Protein AF-A0A6J4EB26-F1 (afdb_monomer)

Solvent-accessible surface area (backbone atoms only — not comparable to full-atom values): 11496 Å² total; per-residue (Å²): 134,58,37,40,34,41,29,55,17,33,35,45,56,98,94,43,75,47,72,28,19,40,35,31,46,76,91,37,84,72,47,74,41,78,73,72,85,83,55,96,81,43,49,74,44,79,46,84,61,36,77,42,64,77,63,38,72,43,78,77,39,77,38,33,57,51,72,39,62,94,82,25,25,46,53,59,45,27,45,52,35,44,75,70,47,28,43,31,38,21,35,54,23,88,31,46,78,47,24,60,45,73,66,48,44,52,54,45,52,55,52,39,74,72,47,41,71,37,48,79,44,36,29,36,35,45,31,85,90,34,55,76,57,48,51,68,46,62,55,90,79,36,73,27,36,39,40,25,44,25,93,58,70,75,68,41,44,50,70,52,66,70,62,47,57,47,47,76,69,43,48,70,52,59,77,45,73,42,88,45,59,49,71,60,50,53,54,50,51,52,57,47,34,75,77,42,47,95,64,67,56,76,84,77,52,131

Secondary structure (DSSP, 8-state):
--EEEEEEEEEEETTEEEEEEEEEETTEEEEEES--PPPTTEEEEE-TT-EE-PPEEEEEE---TTT-TTT--HHHHHHHHHHTTEEEEEE-S-SSS-S-SHHHHHHHHHHHHHH-SSEEEEEEE--TT-HHHHHT--GGG-SEEEEE-SS--GGGB---HHHHHHHHHH-SSPEEEE---HHHHHHHHHHHHHHHTT---GGG--

Organism: NCBI:txid2725477

Structure (mmCIF, N/CA/C/O backbone):
data_AF-A0A6J4EB26-F1
#
_entry.id   AF-A0A6J4EB26-F1
#
loop_
_atom_site.group_PDB
_atom_site.id
_atom_site.type_symbol
_atom_site.label_atom_id
_atom_site.label_alt_id
_atom_site.label_comp_id
_atom_site.label_asym_id
_atom_site.label_entity_id
_atom_site.label_seq_id
_atom_site.pdbx_PDB_ins_code
_atom_site.Cartn_x
_atom_site.Cartn_y
_atom_site.Cartn_z
_atom_site.occupancy
_atom_site.B_iso_or_equiv
_atom_site.auth_seq_id
_atom_site.auth_comp_id
_atom_site.auth_asym_id
_atom_site.auth_atom_id
_atom_site.pdbx_PDB_model_num
ATOM 1 N N . MET A 1 1 ? -1.324 4.723 27.213 1.00 54.25 1 MET A N 1
ATOM 2 C CA . MET A 1 1 ? -2.125 3.781 26.403 1.00 54.25 1 MET A CA 1
ATOM 3 C C . MET A 1 1 ? -3.351 4.533 25.933 1.00 54.25 1 MET A C 1
ATOM 5 O O . MET A 1 1 ? -3.905 5.283 26.725 1.00 54.25 1 MET A O 1
ATOM 9 N N . HIS A 1 2 ? -3.692 4.445 24.650 1.00 79.81 2 HIS A N 1
ATOM 10 C CA . HIS A 1 2 ? -4.753 5.264 24.063 1.00 79.81 2 HIS A CA 1
ATOM 11 C C . HIS A 1 2 ? -6.008 4.411 23.887 1.00 79.81 2 HIS A C 1
ATOM 13 O O . HIS A 1 2 ? -6.008 3.481 23.079 1.00 79.81 2 HIS A O 1
ATOM 19 N N . HIS A 1 3 ? -7.049 4.731 24.654 1.00 91.81 3 HIS A N 1
ATOM 20 C CA . HIS A 1 3 ? -8.398 4.236 24.419 1.00 91.81 3 HIS A CA 1
ATOM 21 C C . HIS A 1 3 ? -9.159 5.275 23.596 1.00 91.81 3 HIS A C 1
ATOM 23 O O . HIS A 1 3 ? -9.166 6.463 23.936 1.00 91.81 3 HIS A O 1
ATOM 29 N N . LEU A 1 4 ? -9.791 4.827 22.519 1.00 96.50 4 LEU A N 1
ATOM 30 C CA . LEU A 1 4 ? -10.642 5.646 21.666 1.00 96.50 4 LEU A CA 1
ATOM 31 C C . LEU A 1 4 ? -12.000 4.966 21.554 1.00 96.50 4 LEU A C 1
ATOM 33 O O . LEU A 1 4 ? -12.073 3.798 21.197 1.00 96.50 4 LEU A O 1
ATOM 37 N N . LEU A 1 5 ? -13.062 5.706 21.829 1.00 97.56 5 LEU A N 1
ATOM 38 C CA . LEU A 1 5 ? -14.430 5.258 21.647 1.00 97.56 5 LEU A CA 1
ATOM 39 C C . LEU A 1 5 ? -15.099 6.118 20.581 1.00 97.56 5 LEU A C 1
ATOM 41 O O . LEU A 1 5 ? -15.232 7.329 20.750 1.00 97.56 5 LEU A O 1
ATOM 45 N N . ILE A 1 6 ? -15.499 5.480 19.491 1.00 97.81 6 ILE A N 1
ATOM 46 C CA . ILE A 1 6 ? -16.275 6.076 18.407 1.00 97.81 6 ILE A CA 1
ATOM 47 C C . ILE A 1 6 ? -17.738 5.718 18.659 1.00 97.81 6 ILE A C 1
ATOM 49 O O . ILE A 1 6 ? -18.037 4.541 18.844 1.00 97.81 6 ILE A O 1
ATOM 53 N N . ARG A 1 7 ? -18.629 6.711 18.716 1.00 97.19 7 ARG A N 1
ATOM 54 C CA . ARG A 1 7 ? -20.029 6.517 19.120 1.00 97.19 7 ARG A CA 1
ATOM 55 C C . ARG A 1 7 ? -21.047 6.935 18.091 1.00 97.19 7 ARG A C 1
ATOM 57 O O . ARG A 1 7 ? -20.761 7.815 17.275 1.00 97.19 7 ARG A O 1
ATOM 64 N N . ASN A 1 8 ? -22.245 6.368 18.232 1.00 97.12 8 ASN A N 1
ATOM 65 C CA . ASN A 1 8 ? -23.428 6.702 17.439 1.00 97.12 8 ASN A CA 1
ATOM 66 C C . ASN A 1 8 ? -23.151 6.598 15.932 1.00 97.12 8 ASN A C 1
ATOM 68 O O . ASN A 1 8 ? -23.604 7.442 15.158 1.00 97.12 8 ASN A O 1
ATOM 72 N N . ALA A 1 9 ? -22.332 5.622 15.532 1.00 98.06 9 ALA A N 1
ATOM 73 C CA . ALA A 1 9 ? -21.892 5.466 14.155 1.00 98.06 9 ALA A CA 1
ATOM 74 C C . ALA A 1 9 ? -22.813 4.521 13.388 1.00 98.06 9 ALA A C 1
ATOM 76 O O . ALA A 1 9 ? -23.273 3.519 13.934 1.00 98.06 9 ALA A O 1
ATOM 77 N N . ARG A 1 10 ? -23.010 4.798 12.096 1.00 98.25 10 ARG A N 1
ATOM 78 C CA . ARG A 1 10 ? -23.564 3.834 11.135 1.00 98.25 10 ARG A CA 1
ATOM 79 C C . ARG A 1 10 ? -22.413 2.994 10.597 1.00 98.25 10 ARG A C 1
ATOM 81 O O . ARG A 1 10 ? -21.716 3.396 9.665 1.00 98.25 10 ARG A O 1
ATOM 88 N N . LEU A 1 11 ? -22.145 1.872 11.252 1.00 98.25 11 LEU A N 1
ATOM 89 C CA . LEU A 1 11 ? -21.029 0.999 10.921 1.00 98.25 11 LEU A CA 1
ATOM 90 C C . LEU A 1 11 ? -21.367 0.193 9.667 1.00 98.25 11 LEU A C 1
ATOM 92 O O . LEU A 1 11 ? -22.426 -0.427 9.600 1.00 98.25 11 LEU A O 1
ATOM 96 N N . VAL A 1 12 ? -20.464 0.207 8.686 1.00 98.25 12 VAL A N 1
ATOM 97 C CA . VAL A 1 12 ? -20.571 -0.595 7.462 1.00 98.25 12 VAL A CA 1
ATOM 98 C C . VAL A 1 12 ? -19.453 -1.624 7.452 1.00 98.25 12 VAL A C 1
ATOM 100 O O . VAL A 1 12 ? -18.280 -1.258 7.431 1.00 98.25 12 VAL A O 1
ATOM 103 N N . ASN A 1 13 ? -19.796 -2.908 7.447 1.00 97.75 13 ASN A N 1
ATOM 104 C CA . ASN A 1 13 ? -18.814 -3.982 7.317 1.00 97.75 13 ASN A CA 1
ATOM 105 C C . ASN A 1 13 ? -19.427 -5.186 6.600 1.00 97.75 13 ASN A C 1
ATOM 107 O O . ASN A 1 13 ? -20.540 -5.593 6.922 1.00 97.75 13 ASN A O 1
ATOM 111 N N . GLU A 1 14 ? -18.690 -5.756 5.642 1.00 96.19 14 GLU A N 1
ATOM 112 C CA . GLU A 1 14 ? -19.043 -7.014 4.959 1.00 96.19 14 GLU A CA 1
ATOM 113 C C . GLU A 1 14 ? -20.479 -7.053 4.392 1.00 96.19 14 GLU A C 1
ATOM 115 O O . GLU A 1 14 ? -21.177 -8.060 4.461 1.00 96.19 14 GLU A O 1
ATOM 120 N N . GLY A 1 15 ? -20.932 -5.932 3.815 1.00 97.12 15 GLY A N 1
ATOM 121 C CA . GLY A 1 15 ? -22.262 -5.809 3.201 1.00 97.12 15 GLY A CA 1
ATOM 122 C C . GLY A 1 15 ? -23.405 -5.528 4.183 1.00 97.12 15 GLY A C 1
ATOM 123 O O . GLY A 1 15 ? -24.547 -5.381 3.753 1.00 97.12 15 GLY A O 1
ATOM 124 N N . CYS A 1 16 ? -23.106 -5.409 5.475 1.00 97.88 16 CYS A N 1
ATOM 125 C CA . CYS A 1 16 ? -24.061 -5.050 6.516 1.00 97.88 16 CYS A CA 1
ATOM 126 C C . CYS A 1 16 ? -23.878 -3.594 6.951 1.00 97.88 16 CYS A C 1
ATOM 128 O O . CYS A 1 16 ? -22.757 -3.085 7.003 1.00 97.88 16 CYS A O 1
ATOM 130 N N . GLU A 1 17 ? -24.986 -2.957 7.326 1.00 98.06 17 GLU A N 1
ATOM 131 C CA . GLU A 1 17 ? -25.019 -1.628 7.932 1.00 98.06 17 GLU A CA 1
ATOM 132 C C . GLU A 1 17 ? -25.839 -1.678 9.226 1.00 98.06 17 GLU A C 1
ATOM 134 O O . GLU A 1 17 ? -26.962 -2.186 9.223 1.00 98.06 17 GLU A O 1
ATOM 139 N N . TRP A 1 18 ? -25.291 -1.168 10.332 1.00 98.00 18 TRP A N 1
ATOM 140 C CA . TRP A 1 18 ? -26.009 -1.072 11.605 1.00 98.00 18 TRP A CA 1
ATOM 141 C C . TRP A 1 18 ? -25.467 0.050 12.498 1.00 98.00 18 TRP A C 1
ATOM 143 O O . TRP A 1 18 ? -24.334 0.502 12.338 1.00 98.00 18 TRP A O 1
ATOM 153 N N . GLU A 1 19 ? -26.276 0.504 13.454 1.00 98.25 19 GLU A N 1
ATOM 154 C CA . GLU A 1 19 ? -25.842 1.477 14.460 1.00 98.25 19 GLU A CA 1
ATOM 155 C C . GLU A 1 19 ? -25.044 0.791 15.572 1.00 98.25 19 GLU A C 1
ATOM 157 O O . GLU A 1 19 ? -25.501 -0.195 16.160 1.00 98.25 19 GLU A O 1
ATOM 162 N N . ALA A 1 20 ? -23.847 1.302 15.860 1.00 98.06 20 ALA A N 1
ATOM 163 C CA . ALA A 1 20 ? -22.995 0.782 16.922 1.00 98.06 20 ALA A CA 1
ATOM 164 C C . ALA A 1 20 ? -21.964 1.803 17.417 1.00 98.06 20 ALA A C 1
ATOM 166 O O . ALA A 1 20 ? -21.601 2.769 16.741 1.00 98.06 20 ALA A O 1
ATOM 167 N N . ASP A 1 21 ? -21.438 1.505 18.597 1.00 98.25 21 ASP A N 1
ATOM 168 C CA . ASP A 1 21 ? -20.226 2.077 19.155 1.00 98.25 21 ASP A CA 1
ATOM 169 C C . ASP A 1 21 ? -19.036 1.139 18.884 1.00 98.25 21 ASP A C 1
ATOM 171 O O . ASP A 1 21 ? -19.163 -0.089 18.928 1.00 98.25 21 ASP A O 1
ATOM 175 N N . LEU A 1 22 ? -17.849 1.712 18.666 1.00 98.00 22 LEU A N 1
ATOM 176 C CA . LEU A 1 22 ? -16.599 0.980 18.462 1.00 98.00 22 LEU A CA 1
ATOM 177 C C . LEU A 1 22 ? -15.528 1.468 19.441 1.00 98.00 22 LEU A C 1
ATOM 179 O O . LEU A 1 22 ? -15.135 2.636 19.437 1.00 98.00 22 LEU A O 1
ATOM 183 N N . LEU A 1 23 ? -15.023 0.549 20.263 1.00 97.50 23 LEU A N 1
ATOM 184 C CA . LEU A 1 23 ? -13.925 0.780 21.195 1.00 97.50 23 LEU A CA 1
ATOM 185 C C . LEU A 1 23 ? -12.612 0.261 20.605 1.00 97.50 23 LEU A C 1
ATOM 187 O O . LEU A 1 23 ? -12.489 -0.913 20.253 1.00 97.50 23 LEU A O 1
ATOM 191 N N . VAL A 1 24 ? -11.616 1.138 20.548 1.00 96.88 24 VAL A N 1
ATOM 192 C CA . VAL A 1 24 ? -10.237 0.838 20.167 1.00 96.88 24 VAL A CA 1
ATOM 193 C C . VAL A 1 24 ? -9.351 0.908 21.403 1.00 96.88 24 VAL A C 1
ATOM 195 O O . VAL A 1 24 ? -9.357 1.907 22.128 1.00 96.88 24 VAL A O 1
ATOM 198 N N . HIS A 1 25 ? -8.522 -0.114 21.590 1.00 94.94 25 HIS A N 1
ATOM 199 C CA . HIS A 1 25 ? -7.487 -0.163 22.614 1.00 94.94 25 HIS A CA 1
ATOM 200 C C . HIS A 1 25 ? -6.150 -0.532 21.974 1.00 94.94 25 HIS A C 1
ATOM 202 O O . HIS A 1 25 ? -6.026 -1.541 21.282 1.00 94.94 25 HIS A O 1
ATOM 208 N N . ASN A 1 26 ? -5.141 0.320 22.179 1.00 93.56 26 ASN A N 1
ATOM 209 C CA . ASN A 1 26 ? -3.786 0.131 21.645 1.00 93.56 26 ASN A CA 1
ATOM 210 C C . ASN A 1 26 ? -3.763 -0.153 20.128 1.00 93.56 26 ASN A C 1
ATOM 212 O O . ASN A 1 26 ? -3.055 -1.037 19.654 1.00 93.56 26 ASN A O 1
ATOM 216 N N . GLY A 1 27 ? -4.564 0.602 19.368 1.00 93.44 27 GLY A N 1
ATOM 217 C CA . GLY A 1 27 ? -4.625 0.505 17.905 1.00 93.44 27 GLY A CA 1
ATOM 218 C C . GLY A 1 27 ? -5.362 -0.727 17.370 1.00 93.44 27 GLY A C 1
ATOM 219 O O . GLY A 1 27 ? -5.361 -0.952 16.163 1.00 93.44 27 GLY A O 1
ATOM 220 N N . ARG A 1 28 ? -5.997 -1.525 18.235 1.00 96.75 28 ARG A N 1
ATOM 221 C CA . ARG A 1 28 ? -6.825 -2.673 17.849 1.00 96.75 28 ARG A CA 1
ATOM 222 C C . ARG A 1 28 ? -8.270 -2.446 18.265 1.00 96.75 28 ARG A C 1
ATOM 224 O O . ARG A 1 28 ? -8.531 -1.833 19.298 1.00 96.75 28 ARG A O 1
ATOM 231 N N . ILE A 1 29 ? -9.199 -2.952 17.462 1.00 97.31 29 ILE A N 1
ATOM 232 C CA . ILE A 1 29 ? -10.618 -2.989 17.819 1.00 97.31 29 ILE A CA 1
ATOM 233 C C . ILE A 1 29 ? -10.761 -3.949 19.004 1.00 97.31 29 ILE A C 1
ATOM 235 O O . ILE A 1 29 ? -10.417 -5.122 18.896 1.00 97.31 29 ILE A O 1
ATOM 239 N N . GLU A 1 30 ? -11.219 -3.431 20.140 1.00 96.62 30 GLU A N 1
ATOM 240 C CA . GLU A 1 30 ? -11.446 -4.201 21.367 1.00 96.62 30 GLU A CA 1
ATOM 241 C C . GLU A 1 30 ? -12.889 -4.701 21.440 1.00 96.62 30 GLU A C 1
ATOM 243 O O . GLU A 1 30 ? -13.136 -5.837 21.841 1.00 96.62 30 GLU A O 1
ATOM 248 N N . ARG A 1 31 ? -13.851 -3.851 21.064 1.00 96.81 31 ARG A N 1
ATOM 249 C CA . ARG A 1 31 ? -15.281 -4.159 21.157 1.00 96.81 31 ARG A CA 1
ATOM 250 C C . ARG A 1 31 ? -16.091 -3.343 20.159 1.00 96.81 31 ARG A C 1
ATOM 252 O O . ARG A 1 31 ? -15.808 -2.166 19.952 1.00 96.81 31 ARG A O 1
ATOM 259 N N . ILE A 1 32 ? -17.131 -3.965 19.613 1.00 97.88 32 ILE A N 1
ATOM 260 C CA . ILE A 1 32 ? -18.216 -3.321 18.868 1.00 97.88 32 ILE A CA 1
ATOM 261 C C . ILE A 1 32 ? -19.515 -3.717 19.574 1.00 97.88 32 ILE A C 1
ATOM 263 O O . ILE A 1 32 ? -19.701 -4.897 19.870 1.00 97.88 32 ILE A O 1
ATOM 267 N N . ASP A 1 33 ? -20.372 -2.755 19.907 1.00 97.94 33 ASP A N 1
ATOM 268 C CA . ASP A 1 33 ? -21.633 -3.012 20.617 1.00 97.94 33 ASP A CA 1
ATOM 269 C C . ASP A 1 33 ? -22.664 -1.913 20.329 1.00 97.94 33 ASP A C 1
ATOM 271 O O . ASP A 1 33 ? -22.301 -0.849 19.838 1.00 97.94 33 ASP A O 1
ATOM 275 N N . CYS A 1 34 ? -23.939 -2.126 20.660 1.00 96.12 34 CYS A N 1
ATOM 276 C CA . CYS A 1 34 ? -24.984 -1.119 20.444 1.00 96.12 34 CYS A CA 1
ATOM 277 C C . CYS A 1 34 ? -24.804 0.132 21.320 1.00 96.12 34 CYS A C 1
ATOM 279 O O . CYS A 1 34 ? -25.259 1.213 20.958 1.00 96.12 34 CYS A O 1
ATOM 281 N N . SER A 1 35 ? -24.153 -0.006 22.478 1.00 96.06 35 SER A N 1
ATOM 282 C CA . SER A 1 35 ? -23.818 1.106 23.365 1.00 96.06 35 SER A CA 1
ATOM 283 C C . SER A 1 35 ? -22.660 0.734 24.287 1.00 96.06 35 SER A C 1
ATOM 285 O O . SER A 1 35 ? -22.695 -0.293 24.971 1.00 96.06 35 SER A O 1
ATOM 287 N N . ILE A 1 36 ? -21.626 1.576 24.338 1.00 96.56 36 ILE A N 1
ATOM 288 C CA . ILE A 1 36 ? -20.457 1.376 25.198 1.00 96.56 36 ILE A CA 1
ATOM 289 C C . ILE A 1 36 ? -20.320 2.560 26.159 1.00 96.56 36 ILE A C 1
ATOM 291 O O . ILE A 1 36 ? -20.094 3.704 25.760 1.00 96.56 36 ILE A O 1
ATOM 295 N N . SER A 1 37 ? -20.377 2.285 27.464 1.00 93.19 37 SER A N 1
ATOM 296 C CA . SER A 1 37 ? -20.161 3.295 28.509 1.00 93.19 37 SER A CA 1
ATOM 297 C C . SER A 1 37 ? -18.753 3.895 28.445 1.00 93.19 37 SER A C 1
ATOM 299 O O . SER A 1 37 ? -17.759 3.178 28.332 1.00 93.19 37 SER A O 1
ATOM 301 N N . ALA A 1 38 ? -18.657 5.225 28.560 1.00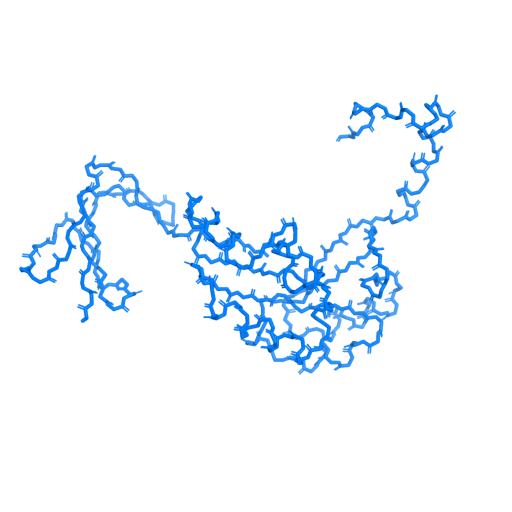 89.19 38 ALA A N 1
ATOM 302 C CA . ALA A 1 38 ? -17.369 5.924 28.499 1.00 89.19 38 ALA A CA 1
ATOM 303 C C . ALA A 1 38 ? -16.707 5.773 29.853 1.00 89.19 38 ALA A C 1
ATOM 305 O O . ALA A 1 38 ? -17.327 6.067 30.876 1.00 89.19 38 ALA A O 1
ATOM 306 N N . ARG A 1 39 ? -15.443 5.363 29.850 1.00 88.19 39 ARG A N 1
ATOM 307 C CA . ARG A 1 39 ? -14.598 5.487 31.032 1.00 88.19 39 ARG A CA 1
ATOM 308 C C . ARG A 1 39 ? -13.880 6.843 30.986 1.00 88.19 39 ARG A C 1
ATOM 310 O O . ARG A 1 39 ? -13.671 7.365 29.889 1.00 88.19 39 ARG A O 1
ATOM 317 N N . PRO A 1 40 ? -13.523 7.437 32.137 1.00 85.31 40 PRO A N 1
ATOM 318 C CA . PRO A 1 40 ? -12.931 8.779 32.191 1.00 85.31 40 PRO A CA 1
ATOM 319 C C . PRO A 1 40 ? -11.624 8.943 31.396 1.00 85.31 40 PRO A C 1
ATOM 321 O O . PRO A 1 40 ? -11.267 10.052 31.018 1.00 85.31 40 PRO A O 1
ATOM 324 N N . ASP A 1 41 ? -10.908 7.849 31.152 1.00 88.25 41 ASP A N 1
ATOM 325 C CA . ASP A 1 41 ? -9.618 7.765 30.465 1.00 88.25 41 ASP A CA 1
ATOM 326 C C . ASP A 1 41 ? -9.729 7.509 28.950 1.00 88.25 41 ASP A C 1
ATOM 328 O O . ASP A 1 41 ? -8.717 7.367 28.260 1.00 88.25 41 ASP A O 1
ATOM 332 N N . VAL A 1 42 ? -10.951 7.467 28.412 1.00 93.31 42 VAL A N 1
ATOM 333 C CA . VAL A 1 42 ? -11.221 7.155 27.006 1.00 93.31 42 VAL A CA 1
ATOM 334 C C . VAL A 1 42 ? -11.503 8.436 26.230 1.00 93.31 42 VAL A C 1
ATOM 336 O O . VAL A 1 42 ? -12.417 9.192 26.560 1.00 93.31 42 VAL A O 1
ATOM 339 N N . ARG A 1 43 ? -10.761 8.668 25.143 1.00 95.50 43 ARG A N 1
ATOM 340 C CA . ARG A 1 43 ? -11.105 9.728 24.189 1.00 95.50 43 ARG A CA 1
ATOM 341 C C . ARG A 1 43 ? -12.385 9.327 23.463 1.00 95.50 43 ARG A C 1
ATOM 343 O O . ARG A 1 43 ? -12.428 8.256 22.868 1.00 95.50 43 ARG A O 1
ATOM 350 N N . VAL A 1 44 ? -13.392 10.192 23.465 1.00 96.62 44 VAL A N 1
ATOM 351 C CA . VAL A 1 44 ? -14.664 9.937 22.776 1.00 96.62 44 VAL A CA 1
ATOM 352 C C . VAL A 1 44 ? -14.749 10.772 21.501 1.00 96.62 44 VAL A C 1
ATOM 354 O O . VAL A 1 44 ? -14.446 11.965 21.516 1.00 96.62 44 VAL A O 1
ATOM 357 N N . ILE A 1 45 ? -15.160 10.138 20.406 1.00 97.12 45 ILE A N 1
ATOM 358 C CA . ILE A 1 45 ? -15.580 10.783 19.161 1.00 97.12 45 ILE A CA 1
ATOM 359 C C . ILE A 1 45 ? -17.045 10.415 18.951 1.00 97.12 45 ILE A C 1
ATOM 361 O O . ILE A 1 45 ? -17.363 9.251 18.727 1.00 97.12 45 ILE A O 1
ATOM 365 N N . ASP A 1 46 ? -17.932 11.399 19.039 1.00 96.88 46 ASP A N 1
ATOM 366 C CA . ASP A 1 46 ? -19.331 11.224 18.657 1.00 96.88 46 ASP A CA 1
ATOM 367 C C . ASP A 1 46 ? -19.469 11.508 17.161 1.00 96.88 46 ASP A C 1
ATOM 369 O O . ASP A 1 46 ? -19.123 12.596 16.698 1.00 96.88 46 ASP A O 1
ATOM 373 N N . THR A 1 47 ? -19.915 10.511 16.403 1.00 97.06 47 THR A N 1
ATOM 374 C CA . THR A 1 47 ? -20.057 10.621 14.948 1.00 97.06 47 THR A CA 1
ATOM 375 C C . THR A 1 47 ? -21.405 11.204 14.533 1.00 97.06 47 THR A C 1
ATOM 377 O O . THR A 1 47 ? -21.566 11.557 13.367 1.00 97.06 47 THR A O 1
ATOM 380 N N . ASN A 1 48 ? -22.361 11.340 15.463 1.00 96.31 48 ASN A N 1
ATOM 38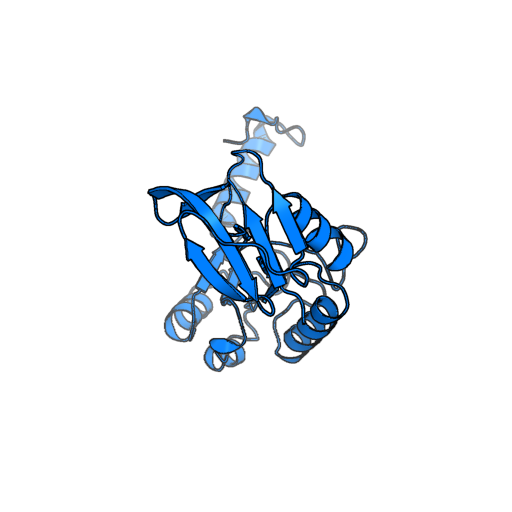1 C CA . ASN A 1 48 ? -23.697 11.885 15.215 1.00 96.31 48 ASN A CA 1
ATOM 382 C C . ASN A 1 48 ? -24.391 11.254 13.985 1.00 96.31 48 ASN A C 1
ATOM 384 O O . ASN A 1 48 ? -24.901 11.961 13.113 1.00 96.31 48 ASN A O 1
ATOM 388 N N . GLY A 1 49 ? -24.349 9.922 13.879 1.00 96.62 49 GLY A N 1
ATOM 389 C CA . GLY A 1 49 ? -24.973 9.162 12.794 1.00 96.62 49 GLY A CA 1
ATOM 390 C C . GLY A 1 49 ? -24.176 9.112 11.486 1.00 96.62 49 GLY A C 1
ATOM 391 O O . GLY A 1 49 ? -24.708 8.648 10.476 1.00 96.62 49 GLY A O 1
ATOM 392 N N . GLN A 1 50 ? -22.925 9.587 11.457 1.00 98.25 50 GLN A N 1
ATOM 393 C CA . GLN A 1 50 ? -22.055 9.428 10.285 1.00 98.25 50 GLN A CA 1
ATOM 394 C C . GLN A 1 50 ? -21.647 7.964 10.076 1.00 98.25 50 GLN A C 1
ATOM 396 O O . GLN A 1 50 ? -21.668 7.144 10.998 1.00 98.25 50 GLN A O 1
ATOM 401 N N . TYR A 1 51 ? -21.251 7.643 8.844 1.00 98.19 51 TYR A N 1
ATOM 402 C CA . TYR A 1 51 ? -20.771 6.310 8.507 1.00 98.19 51 TYR A CA 1
ATOM 403 C C . TYR A 1 51 ? -19.372 6.055 9.065 1.00 98.19 51 TYR A C 1
ATOM 405 O O . TYR A 1 51 ? -18.475 6.889 8.927 1.00 98.19 51 TYR A O 1
ATOM 413 N N . LEU A 1 52 ? -19.180 4.866 9.629 1.00 98.25 52 LEU A N 1
ATOM 414 C CA . LEU A 1 52 ? -17.880 4.343 10.030 1.00 98.25 52 LEU A CA 1
ATOM 415 C C . LEU A 1 52 ? -17.556 3.123 9.169 1.00 98.25 52 LEU A C 1
ATOM 417 O O . LEU A 1 52 ? -18.237 2.102 9.248 1.00 98.25 52 LEU A O 1
ATOM 421 N N . LEU A 1 53 ? -16.513 3.245 8.352 1.00 98.19 53 LEU A N 1
ATOM 422 C CA . LEU A 1 53 ? -16.043 2.193 7.455 1.00 98.19 53 LEU A CA 1
ATOM 423 C C . LEU A 1 53 ? -14.656 1.700 7.895 1.00 98.19 53 LEU A C 1
ATOM 425 O O . LEU A 1 53 ? -13.900 2.471 8.501 1.00 98.19 53 LEU A O 1
ATOM 429 N N . PRO A 1 54 ? -14.277 0.453 7.557 1.00 98.19 54 PRO A N 1
ATOM 430 C CA . PRO A 1 54 ? -12.880 0.050 7.533 1.00 98.19 54 PRO A CA 1
ATOM 431 C C . PRO A 1 54 ? -12.067 1.034 6.691 1.00 98.19 54 PRO A C 1
ATOM 433 O O . PRO A 1 54 ? -12.520 1.495 5.642 1.00 98.19 54 PRO A O 1
ATOM 436 N N . GLY A 1 55 ? -10.860 1.362 7.147 1.00 98.25 55 GLY A N 1
ATOM 437 C CA . GLY A 1 55 ? -9.958 2.195 6.362 1.00 98.25 55 GLY A CA 1
ATOM 438 C C . GLY A 1 55 ? -9.608 1.512 5.041 1.00 98.25 55 GLY A C 1
ATOM 439 O O . GLY A 1 55 ? -9.319 0.316 5.024 1.00 98.25 55 GLY A O 1
ATOM 440 N N . MET A 1 56 ? -9.607 2.271 3.946 1.00 98.56 56 MET A N 1
ATOM 441 C CA . MET A 1 56 ? -9.350 1.707 2.621 1.00 98.56 56 MET A CA 1
ATOM 442 C C . MET A 1 56 ? -7.902 1.212 2.510 1.00 98.56 56 MET A C 1
ATOM 444 O O . MET A 1 56 ? -6.988 1.780 3.128 1.00 98.56 56 MET A O 1
ATOM 448 N N . ILE A 1 57 ? -7.709 0.158 1.718 1.00 98.75 57 ILE A N 1
ATOM 449 C CA . ILE A 1 57 ? -6.403 -0.398 1.359 1.00 98.75 57 ILE A CA 1
ATOM 450 C C . ILE A 1 57 ? -6.218 -0.165 -0.138 1.00 98.75 57 ILE A C 1
ATOM 452 O O . ILE A 1 57 ? -6.986 -0.698 -0.933 1.00 98.75 57 ILE A O 1
ATOM 456 N N . ASP A 1 58 ? -5.229 0.646 -0.498 1.00 98.62 58 ASP A N 1
ATOM 457 C CA . ASP A 1 58 ? -4.889 0.947 -1.890 1.00 98.62 58 ASP A CA 1
ATOM 458 C C . ASP A 1 58 ? -3.704 0.073 -2.317 1.00 98.62 58 ASP A C 1
ATOM 460 O O . ASP A 1 58 ? -2.592 0.216 -1.801 1.00 98.62 58 ASP A O 1
ATOM 464 N N . ASP A 1 59 ? -3.949 -0.886 -3.206 1.00 98.19 59 ASP A N 1
ATOM 465 C CA . ASP A 1 59 ? -2.952 -1.861 -3.644 1.00 98.19 59 ASP A CA 1
ATOM 466 C C . ASP A 1 59 ? -2.041 -1.339 -4.765 1.00 98.19 59 ASP A C 1
ATOM 468 O O . ASP A 1 59 ? -1.106 -2.028 -5.169 1.00 98.19 59 ASP A O 1
ATOM 472 N N . GLN A 1 60 ? -2.264 -0.123 -5.272 1.00 98.44 60 GLN A N 1
ATOM 473 C CA . GLN A 1 60 ? -1.478 0.398 -6.380 1.00 98.44 60 GLN A CA 1
ATOM 474 C C . GLN A 1 60 ? -1.231 1.900 -6.267 1.00 98.44 60 GLN A C 1
ATOM 476 O O . GLN A 1 60 ? -1.858 2.724 -6.932 1.00 98.44 60 GLN A O 1
ATOM 481 N N . VAL A 1 61 ? -0.173 2.250 -5.531 1.00 98.31 61 VAL A N 1
ATOM 482 C CA . VAL A 1 61 ? 0.336 3.626 -5.481 1.00 98.31 61 VAL A CA 1
ATOM 483 C C . VAL A 1 61 ? 1.728 3.759 -6.097 1.00 98.31 61 VAL A C 1
ATOM 485 O O . VAL A 1 61 ? 2.505 2.807 -6.191 1.00 98.31 61 VAL A O 1
ATOM 488 N N . HIS A 1 62 ? 2.050 4.979 -6.527 1.00 97.75 62 HIS A N 1
ATOM 489 C CA . HIS A 1 62 ? 3.382 5.352 -6.991 1.00 97.75 62 HIS A CA 1
ATOM 490 C C . HIS A 1 62 ? 3.83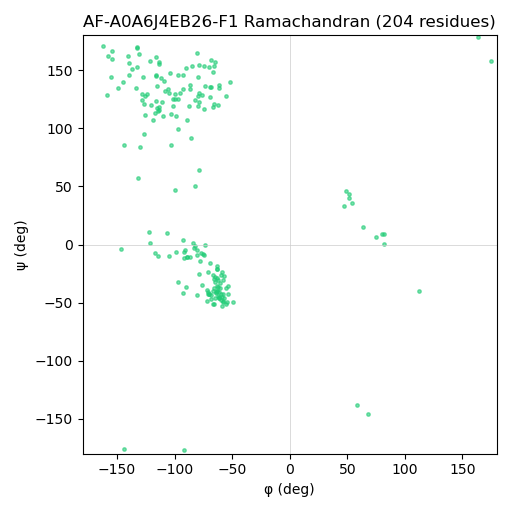6 6.636 -6.294 1.00 97.75 62 HIS A C 1
ATOM 492 O O . HIS A 1 62 ? 3.729 7.724 -6.859 1.00 97.75 62 HIS A O 1
ATOM 498 N N . PHE A 1 63 ? 4.386 6.518 -5.089 1.00 97.62 63 PHE A N 1
ATOM 499 C CA . PHE A 1 63 ? 4.798 7.658 -4.264 1.00 97.62 63 PHE A CA 1
ATOM 500 C C . PHE A 1 63 ? 6.099 8.321 -4.727 1.00 97.62 63 PHE A C 1
ATOM 502 O O . PHE A 1 63 ? 6.445 9.387 -4.237 1.00 97.62 63 PHE A O 1
ATOM 509 N N . ARG A 1 64 ? 6.808 7.725 -5.699 1.00 95.94 64 ARG A N 1
ATOM 510 C CA . ARG A 1 64 ? 7.990 8.297 -6.386 1.00 95.94 64 ARG A CA 1
ATOM 511 C C . ARG A 1 64 ? 9.225 8.547 -5.502 1.00 95.94 64 ARG A C 1
ATOM 513 O O . ARG A 1 64 ? 10.172 9.202 -5.946 1.00 95.94 64 ARG A O 1
ATOM 520 N N . ASP A 1 65 ? 9.263 7.964 -4.307 1.00 95.44 65 ASP A N 1
ATOM 521 C CA . ASP A 1 65 ? 10.392 8.025 -3.372 1.00 95.44 65 ASP A CA 1
ATOM 522 C C . ASP A 1 65 ? 10.975 6.615 -3.160 1.00 95.44 65 ASP A C 1
ATOM 524 O O . ASP A 1 65 ? 10.243 5.698 -2.779 1.00 95.44 65 ASP A O 1
ATOM 528 N N . PRO A 1 66 ? 12.278 6.396 -3.419 1.00 94.75 66 PRO A N 1
ATOM 529 C CA . PRO A 1 66 ? 13.295 7.379 -3.805 1.00 94.75 66 PRO A CA 1
ATOM 530 C C . PRO A 1 66 ? 13.277 7.770 -5.291 1.00 94.75 66 PRO A C 1
ATOM 532 O O . PRO A 1 66 ? 12.718 7.079 -6.143 1.00 94.75 66 PRO A O 1
ATOM 535 N N . GLY A 1 67 ? 13.959 8.879 -5.596 1.00 95.06 67 GLY A N 1
ATOM 536 C CA . GLY A 1 67 ? 14.359 9.237 -6.959 1.00 95.06 67 GLY A CA 1
ATOM 537 C C . GLY A 1 67 ? 13.672 10.460 -7.552 1.00 95.06 67 GLY A C 1
ATOM 538 O O . GLY A 1 67 ? 14.333 11.280 -8.183 1.00 95.06 67 GLY A O 1
ATOM 539 N N . ALA A 1 68 ? 12.370 10.635 -7.318 1.00 95.44 68 ALA A N 1
ATOM 540 C CA . ALA A 1 68 ? 11.607 11.742 -7.894 1.00 95.44 68 ALA A CA 1
ATOM 541 C C . ALA A 1 68 ? 10.738 12.480 -6.851 1.00 95.44 68 ALA A C 1
ATOM 543 O O . ALA A 1 68 ? 9.537 12.646 -7.067 1.00 95.44 68 ALA A O 1
ATOM 544 N N . PRO A 1 69 ? 11.341 13.013 -5.765 1.00 93.75 69 PRO A N 1
ATOM 545 C CA . PRO A 1 69 ? 10.610 13.671 -4.676 1.00 93.75 69 PRO A CA 1
ATOM 546 C C . PRO A 1 69 ? 9.851 14.938 -5.100 1.00 93.75 69 PRO A C 1
ATOM 548 O O . PRO A 1 69 ? 8.944 15.377 -4.406 1.00 93.75 69 PRO A O 1
ATOM 551 N N . HIS A 1 70 ? 10.197 15.527 -6.250 1.00 96.25 70 HIS A N 1
ATOM 552 C CA . HIS A 1 70 ? 9.461 16.651 -6.835 1.00 96.25 70 HIS A CA 1
ATOM 553 C C . HIS A 1 70 ? 8.066 16.257 -7.354 1.00 96.25 70 HIS A C 1
ATOM 555 O O . HIS A 1 70 ? 7.259 17.139 -7.625 1.00 96.25 70 HIS A O 1
ATOM 561 N N . LYS A 1 71 ? 7.797 14.954 -7.534 1.00 97.00 71 LYS A N 1
ATOM 562 C CA . LYS A 1 71 ? 6.494 14.421 -7.964 1.00 97.00 71 LYS A CA 1
ATOM 563 C C . LYS A 1 71 ? 5.639 13.952 -6.790 1.00 97.00 71 LYS A C 1
ATOM 565 O O . LYS A 1 71 ? 4.424 14.017 -6.881 1.00 97.00 71 LYS A O 1
ATOM 570 N N . GLY A 1 72 ? 6.281 13.449 -5.740 1.00 97.00 72 GLY A N 1
ATOM 571 C CA . GLY A 1 72 ? 5.641 12.875 -4.563 1.00 97.00 72 GLY A CA 1
ATOM 572 C C . GLY A 1 72 ? 6.684 12.277 -3.624 1.00 97.00 72 GLY A C 1
ATOM 573 O O . GLY A 1 72 ? 7.807 11.976 -4.035 1.00 97.00 72 GLY A O 1
ATOM 574 N N . THR A 1 73 ? 6.328 12.143 -2.350 1.00 97.56 73 THR A N 1
ATOM 575 C CA . THR A 1 73 ? 7.154 11.522 -1.306 1.00 97.56 73 THR A CA 1
ATOM 576 C C . THR A 1 73 ? 6.289 10.676 -0.382 1.00 97.56 73 THR A C 1
ATOM 578 O O . THR A 1 73 ? 5.089 10.920 -0.275 1.00 97.56 73 THR A O 1
ATOM 581 N N . PHE A 1 74 ? 6.885 9.757 0.388 1.00 98.00 74 PHE A N 1
ATOM 582 C CA . PHE A 1 74 ? 6.129 9.042 1.428 1.00 98.00 74 PHE A CA 1
ATOM 583 C C . PHE A 1 74 ? 5.410 9.997 2.389 1.00 98.00 74 PHE A C 1
ATOM 585 O O . PHE A 1 74 ? 4.285 9.718 2.788 1.00 98.00 74 PHE A O 1
ATOM 592 N N . LEU A 1 75 ? 6.006 11.147 2.723 1.00 97.69 75 LEU A N 1
ATOM 593 C CA . LEU A 1 75 ? 5.391 12.133 3.611 1.00 97.69 75 LEU A CA 1
ATOM 594 C C . LEU A 1 75 ? 4.165 12.817 2.985 1.00 97.69 75 LEU A C 1
ATOM 596 O O . LEU A 1 75 ? 3.147 12.969 3.659 1.00 97.69 75 LEU A O 1
ATOM 600 N N . SER A 1 76 ? 4.267 13.277 1.736 1.00 98.25 76 SER A N 1
ATOM 601 C CA . SER A 1 76 ? 3.173 13.991 1.065 1.00 98.25 76 SER A CA 1
ATOM 602 C C . SER A 1 76 ? 2.036 13.046 0.695 1.00 98.25 76 SER A C 1
ATOM 604 O O . SER A 1 76 ? 0.885 13.302 1.048 1.00 98.25 76 SER A O 1
ATOM 606 N N . GLU A 1 77 ? 2.365 11.920 0.065 1.00 98.56 77 GLU A N 1
ATOM 607 C CA . GLU A 1 77 ? 1.363 11.030 -0.512 1.00 98.56 77 GLU A CA 1
ATOM 608 C C . GLU A 1 77 ? 0.649 10.200 0.561 1.00 98.56 77 GLU A C 1
ATOM 610 O O . GLU A 1 77 ? -0.560 10.008 0.475 1.00 98.56 77 GLU A O 1
ATOM 615 N N . SER A 1 78 ? 1.331 9.788 1.641 1.00 98.50 78 SER A N 1
ATOM 616 C CA . SER A 1 78 ? 0.647 9.108 2.759 1.00 98.50 78 SER A CA 1
ATOM 617 C C . SER A 1 78 ? -0.355 10.014 3.477 1.00 98.50 78 SER A C 1
ATOM 619 O O . SER A 1 78 ? -1.380 9.542 3.963 1.00 98.50 78 SER A O 1
ATOM 621 N N . ARG A 1 79 ? -0.094 11.325 3.539 1.00 98.50 79 ARG A N 1
ATOM 622 C CA . ARG A 1 79 ? -1.045 12.298 4.093 1.00 98.50 79 ARG A CA 1
ATOM 623 C C . ARG A 1 79 ? -2.234 12.508 3.169 1.00 98.50 79 ARG A C 1
ATOM 625 O O . ARG A 1 79 ? -3.351 12.626 3.664 1.00 98.50 79 ARG A O 1
ATOM 632 N N . ALA A 1 80 ? -1.997 12.535 1.858 1.00 98.62 80 ALA A N 1
ATOM 633 C CA . ALA A 1 80 ? -3.066 12.581 0.868 1.00 98.62 80 ALA A CA 1
ATOM 634 C C . ALA A 1 80 ? -3.957 11.329 0.961 1.00 98.62 80 ALA A C 1
ATOM 636 O O . ALA A 1 80 ? -5.175 11.459 1.057 1.00 98.62 80 ALA A O 1
ATOM 637 N N . ALA A 1 81 ? -3.350 10.141 1.049 1.00 98.62 81 ALA A N 1
ATOM 638 C CA . ALA A 1 81 ? -4.042 8.873 1.268 1.00 98.62 81 ALA A CA 1
ATOM 639 C C . ALA A 1 81 ? -4.906 8.918 2.542 1.00 98.62 81 ALA A C 1
ATOM 641 O O . ALA A 1 81 ? -6.114 8.681 2.484 1.00 98.62 81 ALA A O 1
ATOM 642 N N . LEU A 1 82 ? -4.319 9.331 3.673 1.00 98.38 82 LEU A N 1
ATOM 643 C CA . LEU A 1 82 ? -5.035 9.443 4.946 1.00 98.38 82 LEU A CA 1
ATOM 644 C C . LEU A 1 82 ? -6.219 10.417 4.872 1.00 98.38 82 LEU A C 1
ATOM 646 O O . LEU A 1 82 ? -7.293 10.112 5.387 1.00 98.38 82 LEU A O 1
ATOM 650 N N . ALA A 1 83 ? -6.048 11.570 4.218 1.00 98.50 83 ALA A N 1
ATOM 651 C CA . ALA A 1 83 ? -7.122 12.543 4.019 1.00 98.50 83 ALA A CA 1
ATOM 652 C C . ALA A 1 83 ? -8.276 11.990 3.161 1.00 98.50 83 ALA A C 1
ATOM 654 O O . ALA A 1 83 ? -9.421 12.393 3.354 1.00 98.50 83 ALA A O 1
ATOM 655 N N . GLY A 1 84 ? -7.985 11.053 2.253 1.00 98.06 84 GLY A N 1
ATOM 656 C CA . GLY A 1 84 ? -8.973 10.326 1.452 1.00 98.06 84 GLY A CA 1
ATOM 657 C C . GLY A 1 84 ? -9.593 9.103 2.140 1.00 98.06 84 GLY A C 1
ATOM 658 O O . GLY A 1 84 ? -10.405 8.419 1.525 1.00 98.06 84 GLY A O 1
ATOM 659 N N . GLY A 1 85 ? -9.224 8.796 3.390 1.00 98.19 85 GLY A N 1
ATOM 660 C CA . GLY A 1 85 ? -9.704 7.606 4.107 1.00 98.19 85 GLY A CA 1
ATOM 661 C C . GLY A 1 85 ? -8.950 6.310 3.776 1.00 98.19 85 GLY A C 1
ATOM 662 O O . GLY A 1 85 ? -9.357 5.232 4.217 1.00 98.19 85 GLY A O 1
ATOM 663 N N . VAL A 1 86 ? -7.838 6.394 3.039 1.00 98.81 86 VAL A N 1
ATOM 664 C CA . VAL A 1 86 ? -6.916 5.276 2.808 1.00 98.81 86 VAL A CA 1
ATOM 665 C C . VAL A 1 86 ? -5.970 5.163 3.998 1.00 98.81 86 VAL A C 1
ATOM 667 O O . VAL A 1 86 ? -5.296 6.118 4.375 1.00 98.81 86 VAL A O 1
ATOM 670 N N . THR A 1 87 ? -5.921 3.983 4.610 1.00 98.69 87 THR A N 1
ATOM 671 C CA . THR A 1 87 ? -5.138 3.735 5.837 1.00 98.69 87 THR A CA 1
ATOM 672 C C . THR A 1 87 ? -3.983 2.766 5.633 1.00 98.69 87 THR A C 1
ATOM 674 O O . THR A 1 87 ? -3.142 2.624 6.524 1.00 98.69 87 THR A O 1
ATOM 677 N N . SER A 1 88 ? -3.929 2.110 4.473 1.00 98.81 88 SER A N 1
ATOM 678 C CA . SER A 1 88 ? -2.849 1.209 4.081 1.00 98.81 88 SER A CA 1
ATOM 679 C C . SER A 1 88 ? -2.603 1.324 2.581 1.00 98.81 88 SER A C 1
ATOM 681 O O . SER A 1 88 ? -3.562 1.426 1.820 1.00 98.81 88 SER A O 1
ATOM 683 N N . VAL A 1 89 ? -1.339 1.306 2.163 1.00 98.75 89 VAL A N 1
ATOM 684 C CA . VAL A 1 89 ? -0.956 1.416 0.746 1.00 98.75 89 VAL A CA 1
ATOM 685 C C . VAL A 1 89 ? 0.074 0.362 0.348 1.00 98.75 89 VAL A C 1
ATOM 687 O O . VAL A 1 89 ? 0.881 -0.052 1.183 1.00 98.75 89 VAL A O 1
ATOM 690 N N . MET A 1 90 ? 0.096 -0.030 -0.926 1.00 98.62 90 MET A N 1
ATOM 691 C CA . MET A 1 90 ? 1.131 -0.890 -1.510 1.00 98.62 90 MET A CA 1
ATOM 692 C C . MET A 1 90 ? 1.861 -0.138 -2.627 1.00 98.62 90 MET A C 1
ATOM 694 O O . MET A 1 90 ? 1.315 0.118 -3.700 1.00 98.62 90 MET A O 1
ATOM 698 N N . ASP A 1 91 ? 3.103 0.272 -2.361 1.00 98.38 91 ASP A N 1
ATOM 699 C CA . ASP A 1 91 ? 3.852 1.114 -3.298 1.00 98.38 91 ASP A CA 1
ATOM 700 C C . ASP A 1 91 ? 4.604 0.287 -4.352 1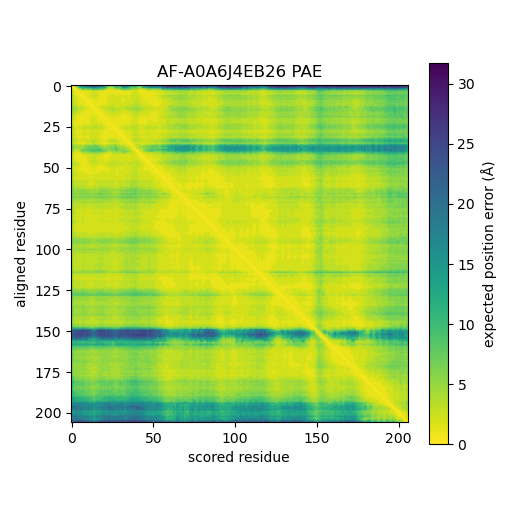.00 98.38 91 ASP A C 1
ATOM 702 O O . ASP A 1 91 ? 5.282 -0.706 -4.057 1.00 98.38 91 ASP A O 1
ATOM 706 N N . MET A 1 92 ? 4.482 0.724 -5.604 1.00 97.88 92 MET A N 1
ATOM 707 C CA . MET A 1 92 ? 5.009 0.048 -6.786 1.00 97.88 92 MET A CA 1
ATOM 708 C C . MET A 1 92 ? 6.541 0.179 -6.921 1.00 97.88 92 MET A C 1
ATOM 710 O O . MET A 1 92 ? 7.149 1.150 -6.461 1.00 97.88 92 MET A O 1
ATOM 714 N N . PRO A 1 93 ? 7.221 -0.774 -7.590 1.00 96.75 93 PRO A N 1
ATOM 715 C CA . PRO A 1 93 ? 8.684 -0.872 -7.570 1.00 96.75 93 PRO A CA 1
ATOM 716 C C . PRO A 1 93 ? 9.407 0.083 -8.530 1.00 96.75 93 PRO A C 1
ATOM 718 O O . PRO A 1 93 ? 10.636 0.121 -8.537 1.00 96.75 93 PRO A O 1
ATOM 721 N N . ASN A 1 94 ? 8.691 0.843 -9.359 1.00 94.44 94 ASN A N 1
ATOM 722 C CA . ASN A 1 94 ? 9.247 1.728 -10.392 1.00 94.44 94 ASN A CA 1
ATOM 723 C C . ASN A 1 94 ? 9.699 3.097 -9.835 1.00 94.44 94 ASN A C 1
ATOM 725 O O . ASN A 1 94 ? 9.335 4.159 -10.348 1.00 94.44 94 ASN A O 1
ATOM 729 N N . THR A 1 95 ? 10.496 3.055 -8.769 1.00 94.44 95 THR A N 1
ATOM 730 C CA . THR A 1 95 ? 11.239 4.185 -8.188 1.00 94.44 95 THR A CA 1
ATOM 731 C C . THR A 1 95 ? 12.651 4.276 -8.777 1.00 94.44 95 THR A C 1
ATOM 733 O O . THR A 1 95 ? 13.011 3.497 -9.659 1.00 94.44 95 THR A O 1
ATOM 736 N N . GLN A 1 96 ? 13.477 5.215 -8.301 1.00 92.69 96 GLN A N 1
ATOM 737 C CA . GLN A 1 96 ? 14.888 5.297 -8.687 1.00 92.69 96 GLN A CA 1
ATOM 738 C C . GLN A 1 96 ? 15.805 5.302 -7.444 1.00 92.69 96 GLN A C 1
ATOM 740 O O . GLN A 1 96 ? 15.819 6.285 -6.701 1.00 92.69 96 GLN A O 1
ATOM 745 N N . PRO A 1 97 ? 16.587 4.228 -7.210 1.00 93.12 97 PRO A N 1
ATOM 746 C CA . PRO A 1 97 ? 16.603 2.978 -7.979 1.00 93.12 97 PRO A CA 1
ATOM 747 C C . PRO A 1 97 ? 15.272 2.203 -7.869 1.00 93.12 97 PRO A C 1
ATOM 749 O O . PRO A 1 97 ? 14.523 2.393 -6.900 1.00 93.12 97 PRO A O 1
ATOM 752 N N . PRO A 1 98 ? 14.960 1.336 -8.849 1.00 95.44 98 PRO A N 1
ATOM 753 C CA . PRO A 1 98 ? 13.782 0.486 -8.774 1.00 95.44 98 PRO A CA 1
ATOM 754 C C . PRO A 1 98 ? 13.955 -0.591 -7.698 1.00 95.44 98 PRO A C 1
ATOM 756 O O . PRO A 1 98 ? 15.071 -1.018 -7.387 1.00 95.44 98 PRO A O 1
ATOM 759 N N . THR A 1 99 ? 12.846 -1.060 -7.129 1.00 97.00 99 THR A N 1
ATOM 760 C CA . THR A 1 99 ? 12.825 -2.091 -6.079 1.00 97.00 99 THR A CA 1
ATOM 761 C C . THR A 1 99 ? 13.012 -3.493 -6.676 1.00 97.00 99 THR A C 1
ATOM 763 O O . THR A 1 99 ? 12.114 -4.324 -6.632 1.00 97.00 99 THR A O 1
ATOM 766 N N . LEU A 1 100 ? 14.183 -3.736 -7.276 1.00 96.44 100 LEU A N 1
ATOM 767 C CA . LEU A 1 100 ? 14.573 -5.004 -7.921 1.00 96.44 100 LEU A CA 1
ATOM 768 C C . LEU A 1 100 ? 15.455 -5.902 -7.044 1.00 96.44 100 LEU A C 1
ATOM 770 O O . LEU A 1 100 ? 15.775 -7.027 -7.429 1.00 96.44 100 LEU A O 1
ATOM 774 N N . GLY A 1 101 ? 15.879 -5.400 -5.883 1.00 96.44 101 GLY A N 1
ATOM 775 C CA . GLY A 1 101 ? 16.776 -6.082 -4.956 1.00 96.44 101 GLY A CA 1
ATOM 776 C C . GLY A 1 101 ? 16.359 -5.868 -3.505 1.00 96.44 101 GLY A C 1
ATOM 777 O O . GLY A 1 101 ? 15.713 -4.873 -3.167 1.00 96.44 101 GLY A O 1
ATOM 778 N N . LEU A 1 102 ? 16.764 -6.791 -2.632 1.00 96.56 102 LEU A N 1
ATOM 779 C CA . LEU A 1 102 ? 16.405 -6.763 -1.209 1.00 96.56 102 LEU A CA 1
ATOM 780 C C . LEU A 1 102 ? 16.946 -5.526 -0.479 1.00 96.56 102 LEU A C 1
ATOM 782 O O . LEU A 1 102 ? 16.315 -5.046 0.459 1.00 96.56 102 LEU A O 1
ATOM 786 N N . GLU A 1 103 ? 18.087 -4.988 -0.913 1.00 97.31 103 GLU A N 1
ATOM 787 C CA . GLU A 1 103 ? 18.636 -3.749 -0.359 1.00 97.31 103 GLU A CA 1
ATOM 788 C C . GLU A 1 103 ? 17.763 -2.536 -0.708 1.00 97.31 103 GLU A C 1
ATOM 790 O O . GLU A 1 103 ? 17.470 -1.720 0.167 1.00 97.31 103 GLU A O 1
ATOM 795 N N . ALA A 1 104 ? 17.298 -2.444 -1.959 1.00 97.00 104 ALA A N 1
ATOM 796 C CA . ALA A 1 104 ? 16.397 -1.381 -2.398 1.00 97.00 104 ALA A CA 1
ATOM 797 C C . ALA A 1 104 ? 15.053 -1.453 -1.658 1.00 97.00 104 ALA A C 1
ATOM 799 O O . ALA A 1 104 ? 14.550 -0.420 -1.218 1.00 97.00 104 ALA A O 1
ATOM 800 N N . LEU A 1 105 ? 14.517 -2.664 -1.457 1.00 97.88 105 LEU A N 1
ATOM 801 C CA . LEU A 1 105 ? 13.326 -2.899 -0.635 1.00 97.88 105 LEU A CA 1
ATOM 802 C C . LEU A 1 105 ? 13.547 -2.412 0.804 1.00 97.88 105 LEU A C 1
ATOM 804 O O . LEU A 1 105 ? 12.807 -1.559 1.284 1.00 97.88 105 LEU A O 1
ATOM 808 N N . ALA A 1 106 ? 14.627 -2.854 1.453 1.00 97.88 106 ALA A N 1
ATOM 809 C CA . ALA A 1 106 ? 14.933 -2.471 2.831 1.00 97.88 106 ALA A CA 1
ATOM 810 C C . ALA A 1 106 ? 15.185 -0.960 2.993 1.00 97.88 106 ALA A C 1
ATOM 812 O O . ALA A 1 106 ? 14.840 -0.360 4.011 1.00 97.88 106 ALA A O 1
ATOM 813 N N . ALA A 1 107 ? 15.799 -0.312 2.000 1.00 97.19 107 ALA A N 1
ATOM 814 C CA . ALA A 1 107 ? 15.978 1.137 1.999 1.00 97.19 107 ALA A CA 1
ATOM 815 C C . ALA A 1 107 ? 14.637 1.880 1.910 1.00 97.19 107 ALA A C 1
ATOM 817 O O . ALA A 1 107 ? 14.468 2.916 2.556 1.00 97.19 107 ALA A O 1
ATOM 818 N N . LYS A 1 108 ? 13.691 1.344 1.138 1.00 96.88 108 LYS A N 1
ATOM 819 C CA . LYS A 1 108 ? 12.345 1.891 0.969 1.00 96.88 108 LYS A CA 1
ATOM 820 C C . LYS A 1 108 ? 11.494 1.713 2.228 1.00 96.88 108 LYS A C 1
ATOM 822 O O . LYS A 1 108 ? 10.898 2.683 2.687 1.00 96.88 108 LYS A O 1
ATOM 827 N N . GLU A 1 109 ? 11.560 0.541 2.858 1.00 97.31 109 GLU A N 1
ATOM 828 C CA . GLU A 1 109 ? 10.960 0.265 4.172 1.00 97.31 109 GLU A CA 1
ATOM 829 C C . GLU A 1 109 ? 11.434 1.275 5.226 1.00 97.31 109 GLU A C 1
ATOM 831 O O . GLU A 1 109 ? 10.618 1.907 5.894 1.00 97.31 109 GLU A O 1
ATOM 836 N N . ARG A 1 110 ? 12.753 1.508 5.328 1.00 97.81 110 ARG A N 1
ATOM 837 C CA . ARG A 1 110 ? 13.313 2.495 6.271 1.00 97.81 110 ARG A CA 1
ATOM 838 C C . ARG A 1 110 ? 12.815 3.918 6.014 1.00 97.81 110 ARG A C 1
ATOM 840 O O . ARG A 1 110 ? 12.608 4.664 6.967 1.00 97.81 110 ARG A O 1
ATOM 847 N N . ARG A 1 111 ? 12.638 4.309 4.747 1.00 96.38 111 ARG A N 1
ATOM 848 C CA . ARG A 1 111 ? 12.110 5.633 4.376 1.00 96.38 111 ARG A CA 1
ATOM 849 C C . ARG A 1 111 ? 10.656 5.785 4.797 1.00 96.38 111 ARG A C 1
ATOM 851 O O . ARG A 1 111 ? 10.334 6.746 5.488 1.00 96.38 111 ARG A O 1
ATOM 858 N N . ALA A 1 112 ? 9.806 4.826 4.438 1.00 97.44 112 ALA A N 1
ATOM 859 C CA . ALA A 1 112 ? 8.397 4.853 4.812 1.00 97.44 112 ALA A CA 1
ATOM 860 C C . ALA A 1 112 ? 8.213 4.819 6.336 1.00 97.44 112 ALA A C 1
ATOM 862 O O . ALA A 1 112 ? 7.425 5.596 6.870 1.00 97.44 112 ALA A O 1
ATOM 863 N N . ALA A 1 113 ? 9.003 4.011 7.052 1.00 98.12 113 ALA A N 1
ATOM 864 C CA . ALA A 1 113 ? 8.981 3.951 8.513 1.00 98.12 113 ALA A CA 1
ATOM 865 C C . ALA A 1 113 ? 9.271 5.301 9.188 1.00 98.12 113 ALA A C 1
ATOM 867 O O . ALA A 1 113 ? 8.765 5.563 10.275 1.00 98.12 113 ALA A O 1
ATOM 868 N N . ALA A 1 114 ? 10.076 6.159 8.558 1.00 97.69 114 ALA A N 1
ATOM 869 C CA . ALA A 1 114 ? 10.452 7.447 9.126 1.00 97.69 114 ALA A CA 1
ATOM 870 C C . ALA A 1 114 ? 9.368 8.530 8.977 1.00 97.69 114 ALA A C 1
ATOM 872 O O . ALA A 1 114 ? 9.376 9.488 9.750 1.00 97.69 114 ALA A O 1
ATOM 873 N N . CYS A 1 115 ? 8.476 8.435 7.981 1.00 95.56 115 CYS A N 1
ATOM 874 C CA . CYS A 1 115 ? 7.587 9.555 7.643 1.00 95.56 115 CYS A CA 1
ATOM 875 C C . CYS A 1 115 ? 6.180 9.206 7.129 1.00 95.56 115 CYS A C 1
ATOM 877 O O . CYS A 1 115 ? 5.389 10.130 6.926 1.00 95.56 115 CYS A O 1
ATOM 879 N N . SER A 1 116 ? 5.835 7.930 6.925 1.00 97.94 116 SER A N 1
ATOM 880 C CA . SER A 1 116 ? 4.493 7.548 6.469 1.00 97.94 116 SER A CA 1
ATOM 881 C C . SER A 1 116 ? 3.442 7.814 7.547 1.00 97.94 116 SER A C 1
ATOM 883 O O . SER A 1 116 ? 3.625 7.476 8.715 1.00 97.94 116 SER A O 1
ATOM 885 N N . SER A 1 117 ? 2.315 8.397 7.139 1.00 98.25 117 SER A N 1
ATOM 886 C CA . SER A 1 117 ? 1.136 8.617 7.991 1.00 98.25 117 SER A CA 1
ATOM 887 C C . SER A 1 117 ? 0.121 7.464 7.934 1.00 98.25 117 SER A C 1
ATOM 889 O O . SER A 1 117 ? -0.866 7.489 8.664 1.00 98.25 117 SER A O 1
ATOM 891 N N . VAL A 1 118 ? 0.357 6.467 7.075 1.00 98.56 118 VAL A N 1
ATOM 892 C CA . VAL A 1 118 ? -0.489 5.276 6.868 1.00 98.56 118 VAL A CA 1
ATOM 893 C C . VAL A 1 118 ? 0.362 4.006 6.916 1.00 98.56 118 VAL A C 1
ATOM 895 O O . VAL A 1 118 ? 1.592 4.082 6.800 1.00 98.56 118 VAL A O 1
ATOM 898 N N . ASN A 1 119 ? -0.269 2.840 7.067 1.00 98.50 119 ASN A N 1
ATOM 899 C CA . ASN A 1 119 ? 0.437 1.563 6.942 1.00 98.50 119 ASN A CA 1
ATOM 900 C C . ASN A 1 119 ? 0.934 1.371 5.504 1.00 98.50 119 ASN A C 1
ATOM 902 O O . ASN A 1 119 ? 0.355 1.904 4.558 1.00 98.50 119 ASN A O 1
ATOM 906 N N . TYR A 1 120 ? 1.994 0.592 5.325 1.00 98.25 120 TYR A N 1
ATOM 907 C CA . TYR A 1 120 ? 2.630 0.430 4.023 1.00 98.25 120 TYR A CA 1
ATOM 908 C C . TYR A 1 120 ? 3.058 -1.015 3.772 1.00 98.25 120 TYR A C 1
ATOM 910 O O . TYR A 1 120 ? 3.488 -1.723 4.681 1.00 98.25 120 TYR A O 1
ATOM 918 N N . GLY A 1 121 ? 2.975 -1.410 2.508 1.00 97.94 121 GLY A N 1
ATOM 919 C CA . GLY A 1 121 ? 3.620 -2.572 1.915 1.00 97.94 121 GLY A CA 1
ATOM 920 C C . GLY A 1 121 ? 4.292 -2.174 0.601 1.00 97.94 121 GLY A C 1
ATOM 921 O O . GLY A 1 121 ? 4.095 -1.069 0.092 1.00 97.94 121 GLY A O 1
ATOM 922 N N . PHE A 1 122 ? 5.100 -3.072 0.044 1.00 98.38 122 PHE A N 1
ATOM 923 C CA . PHE A 1 122 ? 5.841 -2.807 -1.189 1.00 98.38 122 PHE A CA 1
ATOM 924 C C . PHE A 1 122 ? 5.715 -3.972 -2.152 1.00 98.38 122 PHE A C 1
ATOM 926 O O . PHE A 1 122 ? 5.909 -5.127 -1.765 1.00 98.38 122 PHE A O 1
ATOM 933 N N . HIS A 1 123 ? 5.452 -3.662 -3.416 1.00 98.44 123 HIS A N 1
ATOM 934 C CA . HIS A 1 123 ? 5.622 -4.637 -4.480 1.00 98.44 123 HIS A CA 1
ATOM 935 C C . HIS A 1 123 ? 7.094 -4.742 -4.874 1.00 98.44 123 HIS A C 1
ATOM 937 O O . HIS A 1 123 ? 7.826 -3.749 -4.905 1.00 98.44 123 HIS A O 1
ATOM 943 N N . PHE A 1 124 ? 7.523 -5.954 -5.209 1.00 98.12 124 PHE A N 1
ATOM 944 C CA . PHE A 1 124 ? 8.858 -6.224 -5.727 1.00 98.12 124 PHE A CA 1
ATOM 945 C C . PHE A 1 124 ? 8.843 -6.197 -7.251 1.00 98.12 124 PHE A C 1
ATOM 947 O O . PHE A 1 124 ? 7.955 -6.771 -7.875 1.00 98.12 124 PHE A O 1
ATOM 954 N N . GLY A 1 125 ? 9.805 -5.520 -7.865 1.00 96.62 125 GLY A N 1
ATOM 955 C CA . GLY A 1 125 ? 9.876 -5.428 -9.318 1.00 96.62 125 GLY A CA 1
ATOM 956 C C . GLY A 1 125 ? 10.585 -6.620 -9.941 1.00 96.62 125 GLY A C 1
ATOM 957 O O . GLY A 1 125 ? 11.476 -7.226 -9.339 1.00 96.62 125 GLY A O 1
ATOM 958 N N . VAL A 1 126 ? 10.234 -6.891 -11.191 1.00 95.06 126 VAL A N 1
ATOM 959 C CA . VAL A 1 126 ? 10.919 -7.875 -12.029 1.00 95.06 126 VAL A CA 1
ATOM 960 C C . VAL A 1 126 ? 11.705 -7.170 -13.127 1.00 95.06 126 VAL A C 1
ATOM 962 O O . VAL A 1 126 ? 11.240 -6.197 -13.719 1.00 95.06 126 VAL A O 1
ATOM 965 N N . SER A 1 127 ? 12.893 -7.691 -13.399 1.00 93.06 127 SER A N 1
ATOM 966 C CA . SER A 1 127 ? 13.665 -7.462 -14.612 1.00 93.06 127 SER A CA 1
ATOM 967 C C . SER A 1 127 ? 14.159 -8.803 -15.153 1.00 93.06 127 SER A C 1
ATOM 969 O O . SER A 1 127 ? 14.131 -9.825 -14.462 1.00 93.06 127 SER A O 1
ATOM 971 N N . ARG A 1 128 ? 14.684 -8.800 -16.380 1.00 88.56 128 ARG A N 1
ATOM 972 C CA . ARG A 1 128 ? 15.335 -9.981 -16.976 1.00 88.56 128 ARG A CA 1
ATOM 973 C C . ARG A 1 128 ? 16.502 -10.503 -16.120 1.00 88.56 128 ARG A C 1
ATOM 975 O O . ARG A 1 128 ? 16.775 -11.698 -16.104 1.00 88.56 128 ARG A O 1
ATOM 982 N N . ASP A 1 129 ? 17.133 -9.617 -15.351 1.00 91.69 129 ASP A N 1
ATOM 983 C CA . ASP A 1 129 ? 18.354 -9.906 -14.595 1.00 91.69 129 ASP A CA 1
ATOM 984 C C . ASP A 1 129 ? 18.107 -10.383 -13.152 1.00 91.69 129 ASP A C 1
ATOM 986 O O . ASP A 1 129 ? 19.060 -10.737 -12.460 1.00 91.69 129 ASP A O 1
ATOM 990 N N . ASN A 1 130 ? 16.860 -10.374 -12.654 1.00 95.56 130 ASN A N 1
ATOM 991 C CA . ASN A 1 130 ? 16.573 -10.669 -11.241 1.00 95.56 130 ASN A CA 1
ATOM 992 C C . ASN A 1 130 ? 15.605 -11.841 -10.995 1.00 95.56 130 ASN A C 1
ATOM 994 O O . ASN A 1 130 ? 15.216 -12.057 -9.847 1.00 95.56 130 ASN A O 1
ATOM 998 N N . LEU A 1 131 ? 15.263 -12.635 -12.015 1.00 95.88 131 LEU A N 1
ATOM 999 C CA . LEU A 1 131 ? 14.333 -13.772 -11.892 1.00 95.88 131 LEU A CA 1
ATOM 1000 C C . LEU A 1 131 ? 14.750 -14.784 -10.810 1.00 95.88 131 LEU A C 1
ATOM 1002 O O . LEU A 1 131 ? 13.908 -15.280 -10.068 1.00 95.88 131 LEU A O 1
ATOM 1006 N N . ASP A 1 132 ? 16.053 -15.034 -10.653 1.00 97.06 132 ASP A N 1
ATOM 1007 C CA . ASP A 1 132 ? 16.591 -15.879 -9.577 1.00 97.06 132 ASP A CA 1
ATOM 1008 C C . ASP A 1 132 ? 16.295 -15.321 -8.178 1.00 97.06 132 ASP A C 1
ATOM 1010 O O . ASP A 1 132 ? 16.067 -16.075 -7.233 1.00 97.06 132 ASP A O 1
ATOM 1014 N N . THR A 1 133 ? 16.335 -13.997 -8.032 1.00 97.12 133 THR A N 1
ATOM 1015 C CA . THR A 1 133 ? 15.998 -13.312 -6.780 1.00 97.12 133 THR A CA 1
ATOM 1016 C C . THR A 1 133 ? 14.506 -13.418 -6.506 1.00 97.12 133 THR A C 1
ATOM 1018 O O . THR A 1 133 ? 14.126 -13.706 -5.376 1.00 97.12 133 THR A O 1
ATOM 1021 N N . VAL A 1 134 ? 13.674 -13.239 -7.536 1.00 97.50 134 VAL A N 1
ATOM 1022 C CA . VAL A 1 134 ? 12.213 -13.368 -7.440 1.00 97.50 134 VAL A CA 1
ATOM 1023 C C . VAL A 1 134 ? 11.812 -14.785 -7.023 1.00 97.50 134 VAL A C 1
ATOM 1025 O O . VAL A 1 134 ? 11.026 -14.940 -6.096 1.00 97.50 134 VAL A O 1
ATOM 1028 N N . ALA A 1 135 ? 12.411 -15.816 -7.624 1.00 97.56 135 ALA A N 1
ATOM 1029 C CA . ALA A 1 135 ? 12.131 -17.218 -7.298 1.00 97.56 135 ALA A CA 1
ATOM 1030 C C . ALA A 1 135 ? 12.494 -17.606 -5.848 1.00 97.56 135 ALA A C 1
ATOM 1032 O O . ALA A 1 135 ? 11.999 -18.599 -5.324 1.00 97.56 135 ALA A O 1
ATOM 1033 N N . ARG A 1 136 ? 13.373 -16.836 -5.190 1.00 97.44 136 ARG A N 1
ATOM 1034 C CA . ARG A 1 136 ? 13.778 -17.032 -3.785 1.00 97.44 136 ARG A CA 1
ATOM 1035 C C . ARG A 1 136 ? 13.189 -15.986 -2.838 1.00 97.44 136 ARG A C 1
ATOM 1037 O O . ARG A 1 136 ? 13.641 -15.880 -1.698 1.00 97.44 136 ARG A O 1
ATOM 1044 N N . LEU A 1 137 ? 12.254 -15.167 -3.316 1.00 97.19 137 LEU A N 1
ATOM 1045 C CA . LEU A 1 137 ? 11.681 -14.087 -2.530 1.00 97.19 137 LEU A CA 1
ATOM 1046 C C . LEU A 1 137 ? 10.817 -14.660 -1.405 1.00 97.19 137 LEU A C 1
ATOM 1048 O O . LEU A 1 137 ? 10.025 -15.572 -1.617 1.00 97.19 137 LEU A O 1
ATOM 1052 N N . ASP A 1 138 ? 10.967 -14.101 -0.211 1.00 97.19 138 ASP A N 1
ATOM 1053 C CA . ASP A 1 138 ? 10.090 -14.417 0.908 1.00 97.19 138 ASP A CA 1
ATOM 1054 C C . ASP A 1 138 ? 8.729 -13.727 0.692 1.00 97.19 138 ASP A C 1
ATOM 1056 O O . ASP A 1 138 ? 8.690 -12.489 0.649 1.00 97.19 138 ASP A O 1
ATOM 1060 N N . PRO A 1 139 ? 7.624 -14.483 0.532 1.00 95.88 139 PRO A N 1
ATOM 1061 C CA . PRO A 1 139 ? 6.306 -13.912 0.279 1.00 95.88 139 PRO A CA 1
ATOM 1062 C C . PRO A 1 139 ? 5.795 -13.048 1.440 1.00 95.88 139 PRO A C 1
ATOM 1064 O O . PRO A 1 139 ? 4.952 -12.190 1.204 1.00 95.88 139 PRO A O 1
ATOM 1067 N N . GLU A 1 140 ? 6.307 -13.211 2.665 1.00 95.94 140 GLU A N 1
ATOM 1068 C CA . GLU A 1 140 ? 5.892 -12.397 3.818 1.00 95.94 140 GLU A CA 1
ATOM 1069 C C . GLU A 1 140 ? 6.529 -10.998 3.825 1.00 95.94 140 GLU A C 1
ATOM 1071 O O . GLU A 1 140 ? 6.091 -10.109 4.555 1.00 95.94 140 GLU A O 1
ATOM 1076 N N . ARG A 1 141 ? 7.563 -10.773 3.003 1.00 95.00 141 ARG A N 1
ATOM 1077 C CA . ARG A 1 141 ? 8.296 -9.498 2.953 1.00 95.00 141 ARG A CA 1
ATOM 1078 C C . ARG A 1 141 ? 7.763 -8.504 1.930 1.00 95.00 141 ARG A C 1
ATOM 1080 O O . ARG A 1 141 ? 8.201 -7.355 1.923 1.00 95.00 141 ARG A O 1
ATOM 1087 N N . VAL A 1 142 ? 6.882 -8.931 1.033 1.00 97.75 142 VAL A N 1
ATOM 1088 C CA . VAL A 1 142 ? 6.402 -8.110 -0.083 1.00 97.75 142 VAL A CA 1
ATOM 1089 C C . VAL A 1 142 ? 4.899 -8.266 -0.248 1.00 97.75 142 VAL A C 1
ATOM 1091 O O . VAL A 1 142 ? 4.339 -9.319 0.024 1.00 97.75 142 VAL A O 1
ATOM 1094 N N . ALA A 1 143 ? 4.240 -7.226 -0.747 1.00 97.62 143 ALA A N 1
ATOM 1095 C CA . ALA A 1 143 ? 2.812 -7.281 -1.061 1.00 97.62 143 ALA A CA 1
ATOM 1096 C C . ALA A 1 143 ? 2.512 -8.153 -2.296 1.00 97.62 143 ALA A C 1
ATOM 1098 O O . ALA A 1 143 ? 1.406 -8.649 -2.475 1.00 97.62 143 ALA A O 1
ATOM 1099 N N . GLY A 1 144 ? 3.503 -8.317 -3.171 1.00 97.88 144 GLY A N 1
ATOM 1100 C CA . GLY A 1 144 ? 3.421 -9.102 -4.395 1.00 97.88 144 GLY A CA 1
ATOM 1101 C C . GLY A 1 144 ? 4.571 -8.754 -5.331 1.00 97.88 144 GLY A C 1
ATOM 1102 O O . GLY A 1 144 ? 5.380 -7.868 -5.040 1.00 97.88 144 GLY A O 1
ATOM 1103 N N . VAL A 1 145 ? 4.633 -9.426 -6.471 1.00 98.19 145 VAL A N 1
ATOM 1104 C CA . VAL A 1 145 ? 5.629 -9.184 -7.516 1.00 98.19 145 VAL A CA 1
ATOM 1105 C C . VAL A 1 145 ? 4.961 -8.450 -8.673 1.00 98.19 145 VAL A C 1
ATOM 1107 O O . VAL A 1 145 ? 3.911 -8.871 -9.135 1.00 98.19 145 VAL A O 1
ATOM 1110 N N . LYS A 1 146 ? 5.546 -7.349 -9.154 1.00 97.25 146 LYS A N 1
ATOM 1111 C CA . LYS A 1 146 ? 5.016 -6.542 -10.262 1.00 97.25 146 LYS A CA 1
ATOM 1112 C C . LYS A 1 146 ? 5.898 -6.679 -11.499 1.00 97.25 146 LYS A C 1
ATOM 1114 O O . LYS A 1 146 ? 7.079 -6.324 -11.469 1.00 97.25 146 LYS A O 1
ATOM 1119 N N . VAL A 1 147 ? 5.291 -7.111 -12.600 1.00 95.44 147 VAL A N 1
ATOM 1120 C CA . VAL A 1 147 ? 5.898 -7.164 -13.934 1.00 95.44 147 VAL A CA 1
ATOM 1121 C C . VAL A 1 147 ? 5.237 -6.154 -14.870 1.00 95.44 147 VAL A C 1
ATOM 1123 O O . VAL A 1 147 ? 4.028 -5.918 -14.801 1.00 95.44 147 VAL A O 1
ATOM 1126 N N . PHE A 1 148 ? 6.033 -5.548 -15.750 1.00 92.19 148 PHE A N 1
ATOM 1127 C CA . PHE A 1 148 ? 5.533 -4.713 -16.838 1.00 92.19 148 PHE A CA 1
ATOM 1128 C C . PHE A 1 148 ? 5.760 -5.434 -18.165 1.00 92.19 148 PHE A C 1
ATOM 1130 O O . PHE A 1 148 ? 6.905 -5.593 -18.586 1.00 92.19 148 PHE A O 1
ATOM 1137 N N . MET A 1 149 ? 4.672 -5.873 -18.803 1.00 89.12 149 MET A N 1
ATOM 1138 C CA . MET A 1 149 ? 4.709 -6.621 -20.069 1.00 89.12 149 MET A CA 1
ATOM 1139 C C . MET A 1 149 ? 4.680 -5.700 -21.300 1.00 89.12 149 MET A C 1
ATOM 1141 O O . MET A 1 149 ? 4.933 -6.142 -22.415 1.00 89.12 149 MET A O 1
ATOM 1145 N N . GLY A 1 150 ? 4.412 -4.407 -21.101 1.00 79.38 150 GLY A N 1
ATOM 1146 C CA . GLY A 1 150 ? 4.421 -3.388 -22.146 1.00 79.38 150 GLY A CA 1
ATOM 1147 C C . GLY A 1 150 ? 4.512 -1.974 -21.581 1.00 79.38 150 GLY A C 1
ATOM 1148 O O . GLY A 1 150 ? 4.457 -1.788 -20.364 1.00 79.38 150 GLY A O 1
ATOM 1149 N N . ALA A 1 151 ? 4.710 -0.999 -22.476 1.00 64.81 151 ALA A N 1
ATOM 1150 C CA . ALA A 1 151 ? 4.714 0.447 -22.198 1.00 64.81 151 ALA A CA 1
ATOM 1151 C C . ALA A 1 151 ? 5.553 0.900 -20.983 1.00 64.81 151 ALA A C 1
ATOM 1153 O O . ALA A 1 151 ? 5.229 1.867 -20.293 1.00 64.81 151 ALA A O 1
ATOM 1154 N N . SER A 1 152 ? 6.664 0.212 -20.723 1.00 67.56 152 SER A N 1
ATOM 1155 C CA . SER A 1 152 ? 7.603 0.548 -19.653 1.00 67.56 152 SER A CA 1
ATOM 1156 C C . SER A 1 152 ? 8.965 0.923 -20.232 1.00 67.56 152 SER A C 1
ATOM 1158 O O . SER A 1 152 ? 9.269 0.631 -21.390 1.00 67.56 152 SER A O 1
ATOM 1160 N N . THR A 1 153 ? 9.791 1.605 -19.442 1.00 58.25 153 THR A N 1
ATOM 1161 C CA . THR A 1 153 ? 11.113 2.081 -19.865 1.00 58.25 153 THR A CA 1
ATOM 1162 C C . THR A 1 153 ? 12.232 1.418 -19.067 1.00 58.25 153 THR A C 1
ATOM 1164 O O . THR A 1 153 ? 12.108 1.131 -17.875 1.00 58.25 153 THR A O 1
ATOM 1167 N N . GLY A 1 154 ? 13.359 1.179 -19.743 1.00 64.75 154 GLY A N 1
ATOM 1168 C CA . GLY A 1 154 ? 14.557 0.594 -19.141 1.00 64.75 154 GLY A CA 1
ATOM 1169 C C . GLY A 1 154 ? 14.379 -0.866 -18.720 1.00 64.75 154 GLY A C 1
ATOM 1170 O O . GLY A 1 154 ? 13.667 -1.634 -19.361 1.00 64.75 154 GLY A O 1
ATOM 1171 N N . ASN A 1 155 ? 15.034 -1.247 -17.623 1.00 72.19 155 ASN A N 1
ATOM 1172 C CA . ASN A 1 155 ? 15.157 -2.646 -17.194 1.00 72.19 155 ASN A CA 1
ATOM 1173 C C . ASN A 1 155 ? 13.870 -3.254 -16.601 1.00 72.19 155 ASN A C 1
ATOM 1175 O O . ASN A 1 155 ? 13.893 -4.411 -16.198 1.00 72.19 155 ASN A O 1
ATOM 1179 N N . LEU A 1 156 ? 12.770 -2.501 -16.506 1.00 79.75 156 LEU A N 1
ATOM 1180 C CA . LEU A 1 156 ? 11.500 -2.987 -15.943 1.00 79.75 156 LEU A CA 1
ATOM 1181 C C . LEU A 1 156 ? 10.575 -3.637 -16.978 1.00 79.75 156 LEU A C 1
ATOM 1183 O O . LEU A 1 156 ? 9.567 -4.224 -16.591 1.00 79.75 156 LEU A O 1
ATOM 1187 N N . LEU A 1 157 ? 10.890 -3.515 -18.270 1.00 83.19 157 LEU A N 1
ATOM 1188 C CA . LEU A 1 157 ? 10.145 -4.178 -19.334 1.00 83.19 157 LEU A CA 1
ATOM 1189 C C . LEU A 1 157 ? 10.577 -5.648 -19.440 1.00 83.19 157 LEU A C 1
ATOM 1191 O O . LEU A 1 157 ? 11.741 -5.946 -19.719 1.00 83.19 157 LEU A O 1
ATOM 1195 N N . VAL A 1 158 ? 9.623 -6.555 -19.238 1.00 84.38 158 VAL A N 1
ATOM 1196 C CA . VAL A 1 158 ? 9.799 -8.002 -19.415 1.00 84.38 158 VAL A CA 1
ATOM 1197 C C . VAL A 1 158 ? 8.707 -8.491 -20.357 1.00 84.38 158 VAL A C 1
ATOM 1199 O O . VAL A 1 158 ? 7.579 -8.746 -19.948 1.00 84.38 158 VAL A O 1
ATOM 1202 N N . ASP A 1 159 ? 9.055 -8.563 -21.635 1.00 83.12 159 ASP A N 1
ATOM 1203 C CA . ASP A 1 159 ? 8.156 -8.867 -22.750 1.00 83.12 159 ASP A CA 1
ATOM 1204 C C . ASP A 1 159 ? 8.580 -10.115 -23.545 1.00 83.12 159 ASP A C 1
ATOM 1206 O O . ASP A 1 159 ? 7.917 -10.482 -24.511 1.00 83.12 159 ASP A O 1
ATOM 1210 N N . ASP A 1 160 ? 9.664 -10.795 -23.146 1.00 89.31 160 ASP A N 1
ATOM 1211 C CA . ASP A 1 160 ? 10.035 -12.080 -23.733 1.00 89.31 160 ASP A CA 1
ATOM 1212 C C . ASP A 1 160 ? 9.333 -13.252 -23.040 1.00 89.31 160 ASP A C 1
ATOM 1214 O O . ASP A 1 160 ? 9.267 -13.347 -21.813 1.00 89.31 160 ASP A O 1
ATOM 1218 N N . GLU A 1 161 ? 8.854 -14.180 -23.862 1.00 91.31 161 GLU A N 1
ATOM 1219 C CA . GLU A 1 161 ? 8.086 -15.348 -23.436 1.00 91.31 161 GLU A CA 1
ATOM 1220 C C . GLU A 1 161 ? 8.851 -16.217 -22.431 1.00 91.31 161 GLU A C 1
ATOM 1222 O O . GLU A 1 161 ? 8.288 -16.595 -21.412 1.00 91.31 161 GLU A O 1
ATOM 1227 N N . ALA A 1 162 ? 10.149 -16.457 -22.640 1.00 93.56 162 ALA A N 1
ATOM 1228 C CA . ALA A 1 162 ? 10.949 -17.300 -21.750 1.00 93.56 162 ALA A CA 1
ATOM 1229 C C . ALA A 1 162 ? 11.036 -16.740 -20.317 1.00 93.56 162 ALA A C 1
ATOM 1231 O O . ALA A 1 162 ? 10.880 -17.483 -19.343 1.00 93.56 162 ALA A O 1
ATOM 1232 N N . SER A 1 163 ? 11.261 -15.430 -20.169 1.00 93.50 163 SER A N 1
ATOM 1233 C CA . SER A 1 163 ? 11.286 -14.771 -18.858 1.00 93.50 163 SER A CA 1
ATOM 1234 C C . SER A 1 163 ? 9.913 -14.768 -18.197 1.00 93.50 163 SER A C 1
ATOM 1236 O O . SER A 1 163 ? 9.820 -15.004 -16.992 1.00 93.50 163 SER A O 1
ATOM 1238 N N . LEU A 1 164 ? 8.849 -14.540 -18.971 1.00 94.38 164 LEU A N 1
ATOM 1239 C CA . LEU A 1 164 ? 7.478 -14.578 -18.469 1.00 94.38 164 LEU A CA 1
ATOM 1240 C C . LEU A 1 164 ? 7.088 -15.993 -18.032 1.00 94.38 164 LEU A C 1
ATOM 1242 O O . LEU A 1 164 ? 6.687 -16.177 -16.891 1.00 94.38 164 LEU A O 1
ATOM 1246 N N . GLU A 1 165 ? 7.283 -17.016 -18.861 1.00 95.75 165 GLU A N 1
ATOM 1247 C CA . GLU A 1 165 ? 7.005 -18.409 -18.494 1.00 95.75 165 GLU A CA 1
ATOM 1248 C C . GLU A 1 165 ? 7.718 -18.817 -17.208 1.00 95.75 165 GLU A C 1
ATOM 1250 O O . GLU A 1 165 ? 7.143 -19.482 -16.344 1.00 95.75 165 GLU A O 1
ATOM 1255 N N . ARG A 1 166 ? 8.983 -18.416 -17.070 1.00 95.75 166 ARG A N 1
ATOM 1256 C CA . ARG A 1 166 ? 9.751 -18.666 -15.858 1.00 95.75 166 ARG A CA 1
ATOM 1257 C C . ARG A 1 166 ? 9.166 -17.927 -14.658 1.00 95.75 166 ARG A C 1
ATOM 1259 O O . ARG A 1 166 ? 8.993 -18.529 -13.605 1.00 95.75 166 ARG A O 1
ATOM 1266 N N . LEU A 1 167 ? 8.833 -16.649 -14.813 1.00 95.75 167 LEU A N 1
ATOM 1267 C CA . LEU A 1 167 ? 8.232 -15.841 -13.756 1.00 95.75 167 LEU A CA 1
ATOM 1268 C C . LEU A 1 167 ? 6.896 -16.425 -13.278 1.00 95.75 167 LEU A C 1
ATOM 1270 O O . LEU A 1 167 ? 6.696 -16.577 -12.078 1.00 95.75 167 LEU A O 1
ATOM 1274 N N . PHE A 1 168 ? 6.005 -16.792 -14.198 1.00 95.56 168 PHE A N 1
ATOM 1275 C CA . PHE A 1 168 ? 4.706 -17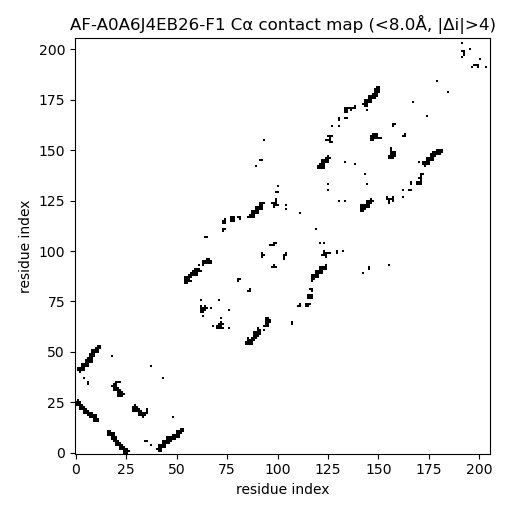.390 -13.874 1.00 95.56 168 PHE A CA 1
ATOM 1276 C C . PHE A 1 168 ? 4.839 -18.769 -13.207 1.00 95.56 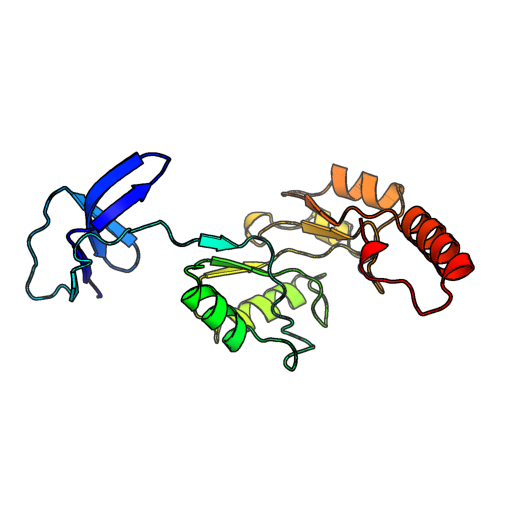168 PHE A C 1
ATOM 1278 O O . PHE A 1 168 ? 3.965 -19.159 -12.437 1.00 95.56 168 PHE A O 1
ATOM 1285 N N . ARG A 1 169 ? 5.922 -19.504 -13.488 1.00 96.94 169 ARG A N 1
ATOM 1286 C CA . ARG A 1 169 ? 6.215 -20.813 -12.888 1.00 96.94 169 ARG A CA 1
ATOM 1287 C C . ARG A 1 169 ? 6.829 -20.707 -11.493 1.00 96.94 169 ARG A C 1
ATOM 1289 O O . ARG A 1 169 ? 6.455 -21.478 -10.614 1.00 96.94 169 ARG A O 1
ATOM 1296 N N . ASP A 1 170 ? 7.776 -19.787 -11.318 1.00 97.19 170 ASP A N 1
ATOM 1297 C CA . ASP A 1 170 ? 8.681 -19.769 -10.165 1.00 97.19 170 ASP A CA 1
ATOM 1298 C C . ASP A 1 170 ? 8.329 -18.680 -9.130 1.00 97.19 170 ASP A C 1
ATOM 1300 O O . ASP A 1 170 ? 8.908 -18.668 -8.044 1.00 97.19 170 ASP A O 1
ATOM 1304 N N . CYS A 1 171 ? 7.417 -17.745 -9.433 1.00 97.44 171 CYS A N 1
ATOM 1305 C CA . CYS A 1 171 ? 7.032 -16.680 -8.500 1.00 97.44 171 CYS A CA 1
ATOM 1306 C C . CYS A 1 171 ? 6.320 -17.260 -7.259 1.00 97.44 171 CYS A C 1
ATOM 1308 O O . CYS A 1 171 ? 5.261 -17.874 -7.395 1.00 97.44 171 CYS A O 1
ATOM 1310 N N . PRO A 1 172 ? 6.841 -17.035 -6.036 1.00 97.25 172 PRO A N 1
ATOM 1311 C CA . PRO A 1 172 ? 6.318 -17.665 -4.820 1.00 97.25 172 PRO A CA 1
ATOM 1312 C C . PRO A 1 172 ? 5.087 -16.957 -4.230 1.00 97.25 172 PRO A C 1
ATOM 1314 O O . PRO A 1 172 ? 4.570 -17.374 -3.196 1.00 97.25 172 PRO A O 1
ATOM 1317 N N . THR A 1 173 ? 4.638 -15.858 -4.839 1.00 97.19 173 THR A N 1
ATOM 1318 C CA . THR A 1 173 ? 3.542 -15.009 -4.350 1.00 97.19 173 THR A CA 1
ATOM 1319 C C . THR A 1 173 ? 2.704 -14.463 -5.510 1.00 97.19 173 THR A C 1
ATOM 1321 O O . THR A 1 173 ? 2.944 -14.800 -6.671 1.00 97.19 173 THR A O 1
ATOM 1324 N N . LEU A 1 174 ? 1.721 -13.612 -5.206 1.00 96.75 174 LEU A N 1
ATOM 1325 C CA . LEU A 1 174 ? 0.874 -12.949 -6.193 1.00 96.75 174 LEU A CA 1
ATOM 1326 C C . LEU A 1 174 ? 1.717 -12.182 -7.222 1.00 96.75 174 LEU A C 1
ATOM 1328 O O . LEU A 1 174 ? 2.544 -11.339 -6.865 1.00 96.75 174 LEU A O 1
ATOM 1332 N N . LEU A 1 175 ? 1.453 -12.450 -8.501 1.00 96.62 175 LEU A N 1
ATOM 1333 C CA . LEU A 1 175 ? 2.040 -11.741 -9.630 1.00 96.62 175 LEU A CA 1
ATOM 1334 C C . LEU A 1 175 ? 1.039 -10.720 -10.184 1.00 96.62 175 LEU A C 1
ATOM 1336 O O . LEU A 1 175 ? -0.039 -11.078 -10.653 1.00 96.62 175 LEU A O 1
ATOM 1340 N N . LEU A 1 176 ? 1.419 -9.447 -10.155 1.00 96.62 176 LEU A N 1
ATOM 1341 C CA . LEU A 1 176 ? 0.691 -8.326 -10.726 1.00 96.62 176 LEU A CA 1
ATOM 1342 C C . LEU A 1 176 ? 1.312 -7.978 -12.076 1.00 96.62 176 LEU A C 1
ATOM 1344 O O . LEU A 1 176 ? 2.519 -7.749 -12.169 1.00 96.62 176 LEU A O 1
ATOM 1348 N N . ALA A 1 177 ? 0.489 -7.867 -13.112 1.00 94.38 177 ALA A N 1
ATOM 1349 C CA . ALA A 1 177 ? 0.951 -7.536 -14.451 1.00 94.38 177 ALA A CA 1
ATOM 1350 C C . ALA A 1 177 ? 0.395 -6.184 -14.905 1.00 94.38 177 ALA A C 1
ATOM 1352 O O . ALA A 1 177 ? -0.773 -5.860 -14.697 1.00 94.38 177 ALA A O 1
ATOM 1353 N N . HIS A 1 178 ? 1.255 -5.369 -15.509 1.00 94.38 178 HIS A N 1
ATOM 1354 C CA . HIS A 1 178 ? 0.824 -4.291 -16.392 1.00 94.38 178 HIS A CA 1
ATOM 1355 C C . HIS A 1 178 ? 0.727 -4.856 -17.810 1.00 94.38 178 HIS A C 1
ATOM 1357 O O . HIS A 1 178 ? 1.756 -5.167 -18.418 1.00 94.38 178 HIS A O 1
ATOM 1363 N N . CYS A 1 179 ? -0.503 -5.038 -18.289 1.00 92.56 179 CYS A N 1
ATOM 1364 C CA . CYS A 1 179 ? -0.818 -5.795 -19.498 1.00 92.56 179 CYS A CA 1
ATOM 1365 C C . CYS A 1 179 ? -1.128 -4.866 -20.671 1.00 92.56 179 CYS A C 1
ATOM 1367 O O . CYS A 1 179 ? -2.288 -4.580 -20.957 1.00 92.56 179 CYS A O 1
ATOM 1369 N N . GLU A 1 180 ? -0.086 -4.430 -21.367 1.00 89.81 180 GLU A N 1
ATOM 1370 C CA . GLU A 1 180 ? -0.209 -3.684 -22.616 1.00 89.81 180 GLU A CA 1
ATOM 1371 C C . GLU A 1 180 ? 0.630 -4.341 -23.713 1.00 89.81 180 GLU A C 1
ATOM 1373 O O . GLU A 1 180 ? 1.714 -4.860 -23.453 1.00 89.81 180 GLU A O 1
ATOM 1378 N N . ASP A 1 181 ? 0.137 -4.312 -24.950 1.00 89.12 181 ASP A N 1
ATOM 1379 C CA . ASP A 1 181 ? 0.822 -4.864 -26.121 1.00 89.12 181 ASP A CA 1
ATOM 1380 C C . ASP A 1 181 ? 1.569 -3.738 -26.853 1.00 89.12 181 ASP A C 1
ATOM 1382 O O . ASP A 1 181 ? 0.982 -2.950 -27.599 1.00 89.12 181 ASP A O 1
ATOM 1386 N N . THR A 1 182 ? 2.880 -3.6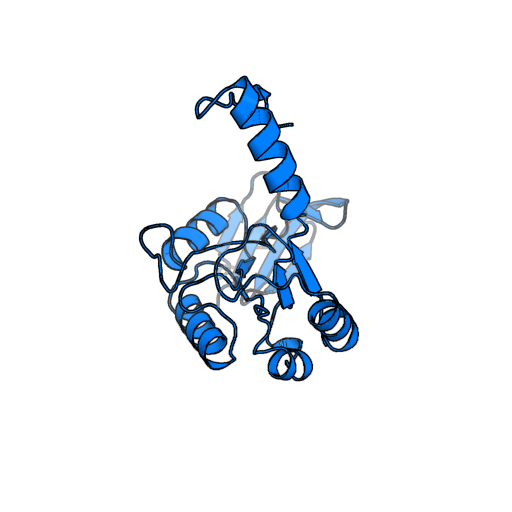35 -26.613 1.00 86.88 182 THR A N 1
ATOM 1387 C CA . THR A 1 182 ? 3.725 -2.571 -27.189 1.00 86.88 182 THR A CA 1
ATOM 1388 C C . THR A 1 182 ? 3.710 -2.568 -28.729 1.00 86.88 182 THR A C 1
ATOM 1390 O O . THR A 1 182 ? 3.561 -1.485 -29.304 1.00 86.88 182 THR A O 1
ATOM 1393 N N . PRO A 1 183 ? 3.831 -3.717 -29.431 1.00 89.06 183 PRO A N 1
ATOM 1394 C CA . PRO A 1 183 ? 3.579 -3.797 -30.870 1.00 89.06 183 PRO A CA 1
ATOM 1395 C C . PRO A 1 183 ? 2.251 -3.171 -31.308 1.00 89.06 183 PRO A C 1
ATOM 1397 O O . PRO A 1 183 ? 2.245 -2.335 -32.214 1.00 89.06 183 PRO A O 1
ATOM 1400 N N . ARG A 1 184 ? 1.140 -3.516 -30.644 1.00 90.44 184 ARG A N 1
ATOM 1401 C CA . ARG A 1 184 ? -0.181 -2.952 -30.961 1.00 90.44 184 ARG A CA 1
ATOM 1402 C C . ARG A 1 184 ? -0.250 -1.450 -30.708 1.00 90.44 184 ARG A C 1
ATOM 1404 O O . ARG A 1 184 ? -0.830 -0.732 -31.520 1.00 90.44 184 ARG A O 1
ATOM 1411 N N . ILE A 1 185 ? 0.325 -0.973 -29.605 1.00 88.69 185 ILE A N 1
ATOM 1412 C CA . ILE A 1 185 ? 0.373 0.459 -29.284 1.00 88.69 185 ILE A CA 1
ATOM 1413 C C . ILE A 1 185 ? 1.079 1.217 -30.408 1.00 88.69 185 ILE A C 1
ATOM 1415 O O . ILE A 1 185 ? 0.516 2.165 -30.946 1.00 88.69 185 ILE A O 1
ATOM 1419 N N . ARG A 1 186 ? 2.259 0.749 -30.833 1.00 89.44 186 ARG A N 1
ATOM 1420 C CA . ARG A 1 186 ? 3.033 1.385 -31.912 1.00 89.44 186 ARG A CA 1
ATOM 1421 C C . ARG A 1 186 ? 2.308 1.358 -33.255 1.00 89.44 186 ARG A C 1
ATOM 1423 O O . ARG A 1 186 ? 2.352 2.343 -33.986 1.00 89.44 186 ARG A O 1
ATOM 1430 N N . GLU A 1 187 ? 1.638 0.251 -33.580 1.00 92.38 187 GLU A N 1
ATOM 1431 C CA . GLU A 1 187 ? 0.805 0.140 -34.786 1.00 92.38 187 GLU A CA 1
ATOM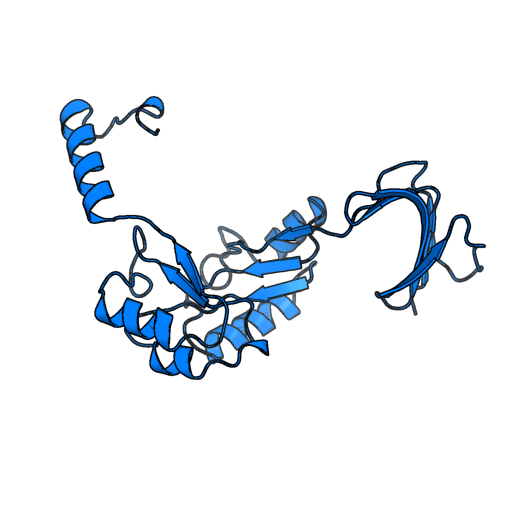 1432 C C . GLU A 1 187 ? -0.290 1.219 -34.795 1.00 92.38 187 GLU A C 1
ATOM 1434 O O . GLU A 1 187 ? -0.463 1.926 -35.790 1.00 92.38 187 GLU A O 1
ATOM 1439 N N . ARG A 1 188 ? -1.013 1.376 -33.678 1.00 89.56 188 ARG A N 1
ATOM 1440 C CA . ARG A 1 188 ? -2.100 2.357 -33.558 1.00 89.56 188 ARG A CA 1
ATOM 1441 C C . ARG A 1 188 ? -1.591 3.789 -33.520 1.00 89.56 188 ARG A C 1
ATOM 1443 O O . ARG A 1 188 ? -2.156 4.633 -34.205 1.00 89.56 188 ARG A O 1
ATOM 1450 N N . GLU A 1 189 ? -0.525 4.058 -32.777 1.00 89.06 189 GLU A N 1
ATOM 1451 C CA . GLU A 1 189 ? 0.107 5.377 -32.718 1.00 89.06 189 GLU A CA 1
ATOM 1452 C C . GLU A 1 189 ? 0.540 5.837 -34.116 1.00 89.06 189 GLU A C 1
ATOM 1454 O O . GLU A 1 189 ? 0.189 6.939 -34.532 1.00 89.06 189 GLU A O 1
ATOM 1459 N N . ALA A 1 190 ? 1.184 4.962 -34.899 1.00 90.81 190 ALA A N 1
ATOM 1460 C CA . ALA A 1 190 ? 1.553 5.258 -36.283 1.00 90.81 190 ALA A CA 1
ATOM 1461 C C . ALA A 1 190 ? 0.328 5.496 -37.186 1.00 90.81 190 ALA A C 1
ATOM 1463 O O . ALA A 1 190 ? 0.343 6.399 -38.024 1.00 90.81 190 ALA A O 1
ATOM 1464 N N . GLN A 1 191 ? -0.744 4.714 -37.013 1.00 91.12 191 GLN A N 1
ATOM 1465 C CA . GLN A 1 191 ? -1.991 4.891 -37.761 1.00 91.12 191 GLN A CA 1
ATOM 1466 C C . GLN A 1 191 ? -2.629 6.264 -37.489 1.00 91.12 191 GLN A C 1
ATOM 1468 O O . GLN A 1 191 ? -3.040 6.944 -38.430 1.00 91.12 191 GLN A O 1
ATOM 1473 N N . TRP A 1 192 ? -2.712 6.677 -36.223 1.00 90.25 192 TRP A N 1
ATOM 1474 C CA . TRP A 1 192 ? -3.277 7.974 -35.843 1.00 90.25 192 TRP A CA 1
ATOM 1475 C C . TRP A 1 192 ? -2.364 9.133 -36.249 1.00 90.25 192 TRP A C 1
ATOM 1477 O O . TRP A 1 192 ? -2.849 10.114 -36.812 1.00 90.25 192 TRP A O 1
ATOM 1487 N N . ALA A 1 193 ? -1.047 8.994 -36.078 1.00 90.94 193 ALA A N 1
ATOM 1488 C CA . ALA A 1 193 ? -0.073 9.989 -36.522 1.00 90.94 193 ALA A CA 1
ATOM 1489 C C . ALA A 1 193 ? -0.115 10.214 -38.045 1.00 90.94 193 ALA A C 1
ATOM 1491 O O . ALA A 1 193 ? 0.065 11.337 -38.507 1.00 90.94 193 ALA A O 1
ATOM 1492 N N . ALA A 1 194 ? -0.423 9.188 -38.847 1.00 91.31 194 ALA A N 1
ATOM 1493 C CA . ALA A 1 194 ? -0.600 9.352 -40.292 1.00 91.31 194 ALA A CA 1
ATOM 1494 C C . ALA A 1 194 ? -1.812 10.231 -40.664 1.00 91.31 194 ALA A C 1
ATOM 1496 O O . ALA A 1 194 ? -1.795 10.880 -41.709 1.00 91.31 194 ALA A O 1
ATOM 1497 N N . GLY A 1 195 ? -2.860 10.252 -39.832 1.00 88.19 195 GLY A N 1
ATOM 1498 C CA . GLY A 1 195 ? -4.056 11.073 -40.049 1.00 88.19 195 GLY A CA 1
ATOM 1499 C C . GLY A 1 195 ? -3.979 12.468 -39.422 1.00 88.19 195 GLY A C 1
ATOM 1500 O O . GLY A 1 195 ? -4.470 13.428 -40.011 1.00 88.19 195 GLY A O 1
ATOM 1501 N N . TYR A 1 196 ? -3.362 12.579 -38.244 1.00 88.44 196 TYR A N 1
ATOM 1502 C CA . TYR A 1 196 ? -3.409 13.778 -37.397 1.00 88.44 196 TYR A CA 1
ATOM 1503 C C . TYR A 1 196 ? -2.042 14.444 -37.172 1.00 88.44 196 TYR A C 1
ATOM 1505 O O . TYR A 1 196 ? -1.975 15.530 -36.593 1.00 88.44 196 TYR A O 1
ATOM 1513 N N . GLY A 1 197 ? -0.945 13.826 -37.618 1.00 89.00 197 GLY A N 1
ATOM 1514 C CA . GLY A 1 197 ? 0.405 14.238 -37.236 1.00 89.00 197 GLY A CA 1
ATOM 1515 C C . GLY A 1 197 ? 0.582 14.185 -35.717 1.00 89.00 197 GLY A C 1
ATOM 1516 O O . GLY A 1 197 ? 0.080 13.276 -35.059 1.00 89.00 197 GLY A O 1
ATOM 1517 N N . ASP A 1 198 ? 1.235 15.200 -35.154 1.00 86.31 198 ASP A N 1
ATOM 1518 C CA . ASP A 1 198 ? 1.451 15.321 -33.704 1.00 86.31 198 ASP A CA 1
ATOM 1519 C C . ASP A 1 198 ? 0.197 15.787 -32.933 1.00 86.31 198 ASP A C 1
ATOM 1521 O O . ASP A 1 198 ? 0.194 15.823 -31.704 1.00 86.31 198 ASP A O 1
ATOM 1525 N N . ALA A 1 199 ? -0.879 16.164 -33.633 1.00 89.50 199 ALA A N 1
ATOM 1526 C CA . ALA A 1 199 ? -2.097 16.727 -33.047 1.00 89.50 199 ALA A CA 1
ATOM 1527 C C . ALA A 1 199 ? -3.215 15.678 -32.911 1.00 89.50 199 ALA A C 1
ATOM 1529 O O . ALA A 1 199 ? -4.361 15.931 -33.290 1.00 89.50 199 ALA A O 1
ATOM 1530 N N . ILE A 1 200 ? -2.882 14.492 -32.390 1.00 88.38 200 ILE A N 1
ATOM 1531 C CA . ILE A 1 200 ? -3.863 13.434 -32.111 1.00 88.38 200 ILE A CA 1
ATOM 1532 C C . ILE A 1 200 ? -4.854 13.957 -31.053 1.00 88.38 200 ILE A C 1
ATOM 1534 O O . ILE A 1 200 ? -4.429 14.333 -29.956 1.00 88.38 200 ILE A O 1
ATOM 1538 N N . PRO A 1 201 ? -6.160 14.033 -31.357 1.00 87.94 201 PRO A N 1
ATOM 1539 C CA . PRO A 1 201 ? -7.122 14.654 -30.460 1.00 87.94 201 PRO A CA 1
ATOM 1540 C C . PRO A 1 201 ? -7.516 13.705 -29.309 1.00 87.94 201 PRO A C 1
ATOM 1542 O O . PRO A 1 201 ? -7.435 12.485 -29.462 1.00 87.94 201 PRO A O 1
ATOM 1545 N N . PRO A 1 202 ? -7.957 14.224 -28.144 1.00 86.94 202 PRO A N 1
ATOM 1546 C CA . PRO A 1 202 ? -8.311 13.384 -26.995 1.00 86.94 202 PRO A CA 1
ATOM 1547 C C . PRO A 1 202 ? -9.441 12.380 -27.255 1.00 86.94 202 PRO A C 1
ATOM 1549 O O . PRO A 1 202 ? -9.488 11.348 -26.602 1.00 86.94 202 PRO A O 1
ATOM 1552 N N . ASP A 1 203 ? -10.338 12.660 -28.201 1.00 86.44 203 ASP A N 1
ATOM 1553 C CA . ASP A 1 203 ? -11.422 11.762 -28.623 1.00 86.44 203 ASP A CA 1
ATOM 1554 C C . ASP A 1 203 ? -10.941 10.586 -29.495 1.00 86.44 203 ASP A C 1
ATOM 1556 O O . ASP A 1 203 ? -11.703 9.650 -29.734 1.00 86.44 203 ASP A O 1
ATOM 1560 N N . ALA A 1 204 ? -9.677 10.593 -29.934 1.00 82.00 204 ALA A N 1
ATOM 1561 C CA . ALA A 1 204 ? -9.015 9.425 -30.515 1.00 82.00 204 ALA A CA 1
ATOM 1562 C C . ALA A 1 204 ? -8.504 8.438 -29.446 1.00 82.00 204 ALA A C 1
ATOM 1564 O O . ALA A 1 204 ? -8.079 7.330 -29.790 1.00 82.00 204 ALA A O 1
ATOM 1565 N N . HIS A 1 205 ? -8.546 8.814 -28.161 1.00 70.19 205 HIS A N 1
ATOM 1566 C CA . HIS A 1 205 ? -8.378 7.878 -27.057 1.00 70.19 205 HIS A CA 1
ATOM 1567 C C . HIS A 1 205 ? -9.707 7.125 -26.846 1.00 70.19 205 HIS A C 1
ATOM 1569 O O . HIS A 1 205 ? -10.731 7.784 -26.659 1.00 70.19 205 HIS A O 1
ATOM 1575 N N . PRO A 1 206 ? -9.720 5.779 -26.908 1.00 65.00 206 PRO A N 1
ATOM 1576 C CA . PRO A 1 206 ? -10.933 4.990 -26.692 1.00 65.00 206 PRO A CA 1
ATOM 1577 C C . PRO A 1 206 ? -11.498 5.148 -25.276 1.00 65.00 206 PRO A C 1
ATOM 1579 O O . PRO A 1 206 ? -10.718 5.502 -24.355 1.00 65.00 206 PRO A O 1
#

Radius of gyration: 22.51 Å; Cα contacts (8 Å, |Δi|>4): 367; chains: 1; bounding box: 45×38×72 Å

Mean predicted aligned error: 5.0 Å

InterPro domains:
  IPR006680 Amidohydrolase-related [PF01979] (51-131)
  IPR011059 Metal-dependent hydrolase, 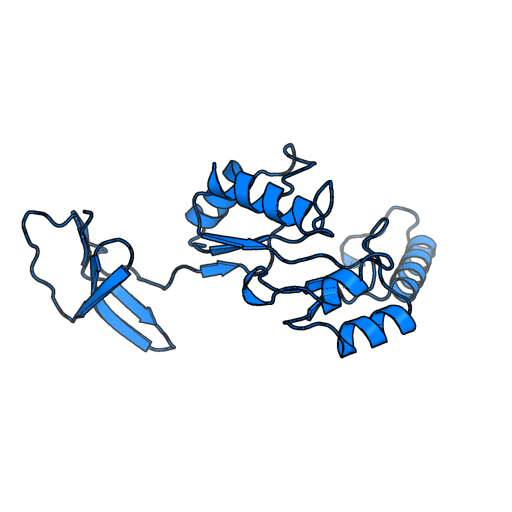composite domain superfamily [G3DSA:2.30.40.10] (1-60)
  IPR011059 Metal-dependent hydrolase, composite domain superfamily [SSF51338] (4-56)
  IPR032466 Metal-dependent hydrolase [SSF51556] (55-192)
  IPR050138 Dihydroorotase/Allantoinase hydrolase-like [PTHR43668] (1-191)

Sequence (206 aa):
MHHLLIRNARLVNEGCEWEADLLVHNGRIERIDCSISARPDVRVIDTNGQYLLPGMIDDQVHFRDPGAPHKGTFLSESRAALAGGVTSVMDMPNTQPPTLGLEALAAKERRAAACSSVNYGFHFGVSRDNLDTVARLDPERVAGVKVFMGASTGNLLVDDEASLERLFRDCPTLLLAHCEDTPRIREREAQWAAGYGDAIPPDAHP

pLDDT: mean 93.87, std 7.25, range [54.25, 98.81]

Foldseek 3Di:
DAKEKEAQAQEDDPNDTDGWIWIDDPNDTPDIGNDDDDDPRYHYDYPNHYHDYQQAEAEEDAQQPPPCPVVHFLQRVLVVCVVVRHAEYEHEQPHVVGQQDPVSLVVVVVRNVVHHPHHYFYEHADFPPRLVVQLVDDQVRGPYHEAECDDDDDRRHDVDPVSVVSCVVRHPGDYHYPDDDHVVVVVLVVVQCVVQPVCRDPVSPD

Nearest PDB structures (foldseek):
  2gwn-assembly1_A  TM=9.386E-01  e=1.548E-18  Porphyromonas gingivalis W83
  3gri-assembly1_A  TM=8.455E-01  e=3.210E-11  Staphylococcus aureus subsp. aureus MW2
  4yiw-assembly1_A  TM=8.057E-01  e=9.555E-11  Bacillus anthracis
  1xrf-assembly1_A  TM=6.115E-01  e=3.210E-11  Aquifex aeolicus
  6gde-assembly1_A  TM=6.173E-01  e=5.884E-11  Aquifex aeolicus VF5